Protein AF-A0A9X7BPT0-F1 (afdb_monomer_lite)

pLDDT: mean 73.43, std 18.88, range [30.84, 98.19]

Radius of gyration: 24.33 Å; chains: 1; bounding box: 58×52×67 Å

Secondary structure (DSSP, 8-state):
-HHHHHHHHHHHHHHHHHHHHHHHHTTS-HHHHHHHHHHHHHHHHHHHHHHHS---SHHHHHHHHHHHHHHHHHHTS----S--------PPPS------SS-EEEEEEEE-SSGGGSTTSSSTT-HHHHHHHHHHHHHHHHHHHTT--EEEEEEEE--SB-TT--B-S--EEEEEEEES-THHHHHHHHHGGG------SSSSB-HHHHHHHHHHHH----EETTEEPEEEEEEE-SS-B--TTSSS---TTSPPPPHHHHHHHHHHTT---EEEE--SS--BSS-S-TT-PPPB----TTTTTGGGSSEEE-GGG--SGGGGHHHHHHHH-GGGSPPP-

Sequence (341 aa):
MPKLKSIMRYVKEIDKMIKDLRKGMAHSHPYSVDALRQYVDELEAIREVIMESGLESGENLDTLMYKIRECIRECVRPSYARKPQVLPYPKPDPWVPPVTVTGVNIIFVVDISESMFEGGGLEPGGRVRNLLVATANEIERYAKAAKIPCKVSLVAYADPTDRAGKNRPNFWRILLNKSVNVQGLAQAFSDISTLTFNRGSDFPESGMSAIYHSIDQVIDKSVINGKPVENSLILVSDDRQKLEGSSEPSHRLYKEVTYDQVDGKLNSLKVFNRYALVPMKTIYTVLPGRKGPGKIGPGNWNSPIIPFFRQCREYFHVSTLKDVSDWITWTLDPTKAPKKK

InterPro domains:
  IPR036465 von Willebrand factor A-like domain superfamily [SSF53300] (94-255)

Foldseek 3Di:
DVVVVVLVVVLVVLVVVLVVLVVVLVVDDPVVNVVSVVVSVVSVVLSVCSVPPPPPDDVVVVVNVVVVVVVCVVVPPDPPDDDPPPDPDPPPPPPQQLFPFQAAEEEEEEELAPVCCPDQHLDDRRLNLVAVLVLLVLLLVNCVSNVHQYFYWYKYFAALQAPVRDGDPPRIDTLGARHSDSVVSNVSSVCSVVDPDRHHPDFATARLQSCLVCVVRRDQQDDGPNHGHAYAYEYEDAAEHEADPDPRADDPVDHHHHPCSRLVVCVVSVHPRYEYAYAAWWDFPDHCDPPHGGHIDGDRGHVRCCLSHLYYDHNNPDRDCVSCVLSSSCSRPVVPGDDRD

Structure (mmCIF, N/CA/C/O backbone):
data_AF-A0A9X7BPT0-F1
#
_entry.id   AF-A0A9X7BPT0-F1
#
loop_
_atom_site.group_PDB
_atom_site.id
_atom_site.type_symbol
_atom_site.label_atom_id
_atom_site.label_alt_id
_atom_site.label_comp_id
_atom_site.label_asym_id
_atom_site.label_entity_id
_atom_site.label_seq_id
_atom_site.pdbx_PDB_ins_code
_atom_site.Cartn_x
_atom_site.Cartn_y
_atom_site.Cartn_z
_atom_site.occupancy
_atom_site.B_iso_or_equiv
_atom_site.auth_seq_id
_atom_site.auth_comp_id
_atom_site.auth_asym_id
_atom_site.auth_atom_id
_atom_site.pdbx_PDB_model_num
ATOM 1 N N . MET A 1 1 ? 32.111 27.728 -2.029 1.00 43.62 1 MET A N 1
ATOM 2 C CA . MET A 1 1 ? 30.727 28.235 -2.222 1.00 43.62 1 MET A CA 1
ATOM 3 C C . MET A 1 1 ? 29.614 27.289 -1.738 1.00 43.62 1 MET A C 1
ATOM 5 O O . MET A 1 1 ? 28.785 27.783 -0.984 1.00 43.62 1 MET A O 1
ATOM 9 N N . PRO A 1 2 ? 29.527 25.986 -2.101 1.00 47.72 2 PRO A N 1
ATOM 10 C CA . PRO A 1 2 ? 28.353 25.164 -1.752 1.00 47.72 2 PRO A CA 1
ATOM 11 C C . PRO A 1 2 ? 28.064 25.048 -0.246 1.00 47.72 2 PRO A C 1
ATOM 13 O O . PRO A 1 2 ? 26.920 25.237 0.153 1.00 47.72 2 PRO A O 1
ATOM 16 N N . LYS A 1 3 ? 29.096 24.835 0.592 1.00 51.22 3 LYS A N 1
ATOM 17 C CA . LYS A 1 3 ? 28.948 24.754 2.060 1.00 51.22 3 LYS A CA 1
ATOM 18 C C . LYS A 1 3 ? 28.285 26.016 2.656 1.00 51.22 3 LYS A C 1
ATOM 20 O O . LYS A 1 3 ? 27.354 25.888 3.443 1.00 51.22 3 LYS A O 1
ATOM 25 N N . LEU A 1 4 ? 28.667 27.218 2.203 1.00 50.00 4 LEU A N 1
ATOM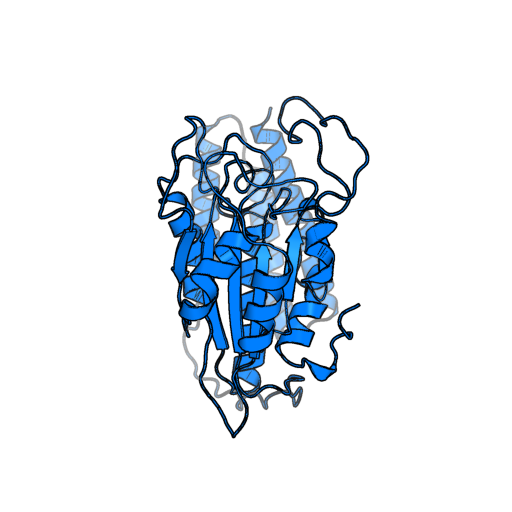 26 C CA . LEU A 1 4 ? 28.081 28.489 2.663 1.00 50.00 4 LEU A CA 1
ATOM 27 C C . LEU A 1 4 ? 26.571 28.577 2.373 1.00 50.00 4 LEU A C 1
ATOM 29 O O . LEU A 1 4 ? 25.802 28.967 3.246 1.00 50.00 4 LEU A O 1
ATOM 33 N N . LYS A 1 5 ? 26.124 28.142 1.183 1.00 52.44 5 LYS A N 1
ATOM 34 C CA . LYS A 1 5 ? 24.687 28.095 0.846 1.00 52.44 5 LYS A CA 1
ATOM 35 C C . LYS A 1 5 ? 23.897 27.160 1.770 1.00 52.44 5 LYS A C 1
ATOM 37 O O . LYS A 1 5 ? 22.735 27.445 2.040 1.00 52.44 5 LYS A O 1
ATOM 42 N N . SER A 1 6 ? 24.510 26.083 2.266 1.00 55.25 6 SER A N 1
ATOM 43 C CA . SER A 1 6 ? 23.886 25.183 3.246 1.00 55.25 6 SER A CA 1
ATOM 44 C C . SER A 1 6 ? 23.765 25.830 4.628 1.00 55.25 6 SER A C 1
ATOM 46 O O . SER A 1 6 ? 22.698 25.762 5.228 1.00 55.25 6 SER A O 1
ATOM 48 N N . ILE A 1 7 ? 24.808 26.521 5.103 1.00 56.81 7 ILE A N 1
ATOM 49 C CA . ILE A 1 7 ? 24.788 27.248 6.389 1.00 56.81 7 ILE A CA 1
ATOM 50 C C . ILE A 1 7 ? 23.717 28.349 6.360 1.00 56.81 7 ILE A C 1
ATOM 52 O O . ILE A 1 7 ? 22.853 28.394 7.231 1.00 56.81 7 ILE A O 1
ATOM 56 N N . MET A 1 8 ? 23.670 29.149 5.287 1.00 60.09 8 MET A N 1
ATOM 57 C CA . MET A 1 8 ? 22.612 30.149 5.068 1.00 60.09 8 MET A CA 1
ATOM 58 C C . MET A 1 8 ? 21.198 29.548 4.969 1.00 60.09 8 MET A C 1
ATOM 60 O O . MET A 1 8 ? 20.220 30.278 5.133 1.00 60.09 8 MET A O 1
ATOM 64 N N . ARG A 1 9 ? 21.063 28.248 4.671 1.00 64.88 9 ARG A N 1
ATOM 65 C CA . ARG A 1 9 ? 19.774 27.543 4.688 1.00 64.88 9 ARG A CA 1
ATOM 66 C C . ARG A 1 9 ? 19.380 27.175 6.118 1.00 64.88 9 ARG A C 1
ATOM 68 O O . ARG A 1 9 ? 18.267 27.492 6.518 1.00 64.88 9 ARG A O 1
ATOM 75 N N . TYR A 1 10 ? 20.303 26.608 6.897 1.00 58.44 10 TYR A N 1
ATOM 76 C CA . TYR A 1 10 ? 20.062 26.258 8.301 1.00 58.44 10 TYR A CA 1
ATOM 77 C C . TYR A 1 10 ? 19.763 27.485 9.174 1.00 58.44 10 TYR A C 1
ATOM 79 O O . TYR A 1 10 ? 18.811 27.444 9.946 1.00 58.44 10 TYR A O 1
ATOM 87 N N . VAL A 1 11 ? 20.472 28.608 8.996 1.00 66.69 11 VAL A N 1
ATOM 88 C CA . VAL A 1 11 ? 20.150 29.864 9.708 1.00 66.69 11 VAL A CA 1
ATOM 89 C C . VAL A 1 11 ? 18.718 30.326 9.398 1.00 66.69 11 VAL A C 1
ATOM 91 O O . VAL A 1 11 ? 17.972 30.652 10.313 1.00 66.69 11 VAL A O 1
ATOM 94 N N . LYS A 1 12 ? 18.276 30.247 8.133 1.00 67.44 12 LYS A N 1
ATOM 95 C CA . LYS A 1 12 ? 16.891 30.580 7.740 1.00 67.44 12 LYS A CA 1
ATOM 96 C C . LYS A 1 12 ? 15.843 29.589 8.259 1.00 67.44 12 LYS A C 1
ATOM 98 O O . LYS A 1 12 ? 14.698 29.979 8.484 1.00 67.44 12 LYS A O 1
ATOM 103 N N . GLU A 1 13 ? 16.205 28.320 8.425 1.00 65.75 13 GLU A N 1
ATOM 104 C CA . GLU A 1 13 ? 15.352 27.305 9.055 1.00 65.75 13 GLU A CA 1
ATOM 105 C C . GLU A 1 13 ? 15.180 27.600 10.559 1.00 65.75 13 GLU A C 1
ATOM 107 O O . GLU A 1 13 ? 14.052 27.556 11.055 1.00 65.75 13 GLU A O 1
ATOM 112 N N . ILE A 1 14 ? 16.253 28.015 11.246 1.00 68.50 14 ILE A N 1
ATOM 113 C CA . ILE A 1 14 ? 16.243 28.453 12.653 1.00 68.50 14 ILE A CA 1
ATOM 114 C C . ILE A 1 14 ? 15.450 29.762 12.830 1.00 68.50 14 ILE A C 1
ATOM 116 O O . ILE A 1 14 ? 14.522 29.792 13.637 1.00 68.50 14 ILE A O 1
ATOM 120 N N . ASP A 1 15 ? 15.719 30.803 12.028 1.00 67.19 15 ASP A N 1
ATOM 121 C CA . ASP A 1 15 ? 14.973 32.079 12.028 1.00 67.19 15 ASP A CA 1
ATOM 122 C C . ASP A 1 15 ? 13.456 31.848 11.894 1.00 67.19 15 ASP A C 1
ATOM 124 O O . ASP A 1 15 ? 12.639 32.475 12.577 1.00 67.19 15 ASP A O 1
ATOM 128 N N . LYS A 1 16 ? 13.059 30.924 11.005 1.00 69.00 16 LYS A N 1
ATOM 129 C CA . LYS A 1 16 ? 11.654 30.550 10.819 1.00 69.00 16 LYS A CA 1
ATOM 130 C C . LYS A 1 16 ? 11.098 29.839 12.055 1.00 69.00 16 LYS A C 1
ATOM 132 O O . LYS A 1 16 ? 9.994 30.167 12.485 1.00 69.00 16 LYS A O 1
ATOM 137 N N . MET A 1 17 ? 11.841 28.891 12.625 1.00 70.00 17 MET A N 1
ATOM 138 C CA . MET A 1 17 ? 11.395 28.125 13.790 1.00 70.00 17 MET A CA 1
ATOM 139 C C . MET A 1 17 ? 11.212 29.021 15.022 1.00 70.00 17 MET A C 1
ATOM 141 O O . MET A 1 17 ? 10.155 28.961 15.643 1.00 70.00 17 MET A O 1
ATOM 145 N N . ILE A 1 18 ? 12.146 29.939 15.294 1.00 70.12 18 ILE A N 1
ATOM 146 C CA . ILE A 1 18 ? 12.007 30.979 16.332 1.00 70.12 18 ILE A CA 1
ATOM 147 C C . ILE A 1 18 ? 10.738 31.815 16.102 1.00 70.12 18 ILE A C 1
ATOM 149 O O . ILE A 1 18 ? 9.959 32.051 17.027 1.00 70.12 18 ILE A O 1
ATOM 153 N N . LYS A 1 19 ? 10.487 32.244 14.857 1.00 72.44 19 LYS A N 1
ATOM 154 C CA . LYS A 1 19 ? 9.312 33.056 14.502 1.00 72.44 19 LYS A CA 1
ATOM 155 C C . LYS A 1 19 ? 7.987 32.314 14.693 1.00 72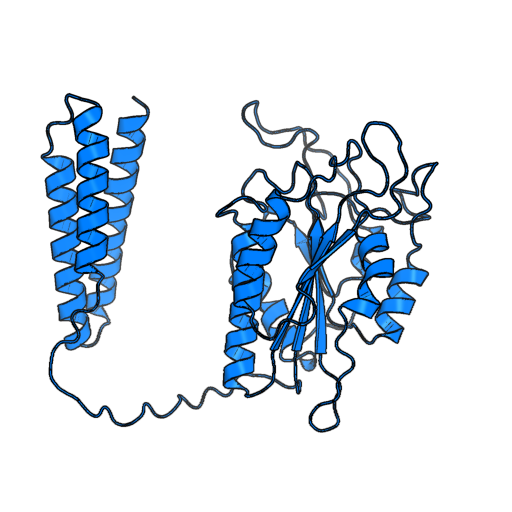.44 19 LYS A C 1
ATOM 157 O O . LYS A 1 19 ? 7.003 32.940 15.085 1.00 72.44 19 LYS A O 1
ATOM 162 N N . ASP A 1 20 ? 7.941 31.016 14.416 1.00 67.44 20 ASP A N 1
ATOM 163 C CA . ASP A 1 20 ? 6.731 30.211 14.591 1.00 67.44 20 ASP A CA 1
ATOM 164 C C . ASP A 1 20 ? 6.535 29.774 16.064 1.00 67.44 20 ASP A C 1
ATOM 166 O O . ASP A 1 20 ? 5.401 29.796 16.546 1.00 67.44 20 ASP A O 1
ATOM 170 N N . LEU A 1 21 ? 7.609 29.536 16.834 1.00 68.81 21 LEU A N 1
ATOM 171 C CA . LEU A 1 21 ? 7.558 29.347 18.298 1.00 68.81 21 LEU A CA 1
ATOM 172 C C . LEU A 1 21 ? 7.041 30.602 19.022 1.00 68.81 21 LEU A C 1
ATOM 174 O O . LEU A 1 21 ? 6.118 30.507 19.832 1.00 68.81 21 LEU A O 1
ATOM 178 N N . ARG A 1 22 ? 7.552 31.792 18.671 1.00 72.62 22 ARG A N 1
ATOM 179 C CA . ARG A 1 22 ? 7.093 33.081 19.229 1.00 72.62 22 ARG A CA 1
ATOM 180 C C . ARG A 1 22 ? 5.611 33.367 18.955 1.00 72.62 22 ARG A C 1
ATOM 182 O O . ARG A 1 22 ? 4.959 33.993 19.786 1.00 72.62 22 ARG A O 1
ATOM 189 N N . LYS A 1 23 ? 5.044 32.872 17.845 1.00 68.19 23 LYS A N 1
ATOM 190 C CA . LYS A 1 23 ? 3.582 32.882 17.625 1.00 68.19 23 LYS A CA 1
ATOM 191 C C . LYS A 1 23 ? 2.863 31.862 18.508 1.00 68.19 23 LYS A C 1
ATOM 193 O O . LYS A 1 23 ? 1.826 32.186 19.074 1.00 68.19 23 LYS A O 1
ATOM 198 N N . GLY A 1 24 ? 3.403 30.648 18.637 1.00 58.41 24 GLY A N 1
ATOM 199 C CA . GLY A 1 24 ? 2.844 29.604 19.502 1.00 58.41 24 GLY A CA 1
ATOM 200 C C . GLY A 1 24 ? 2.709 30.059 20.958 1.00 58.41 24 GLY A C 1
ATOM 201 O O . GLY A 1 24 ? 1.676 29.822 21.583 1.00 58.41 24 GLY A O 1
ATOM 202 N N . MET A 1 25 ? 3.698 30.800 21.470 1.00 68.88 25 MET A N 1
ATOM 203 C CA . MET A 1 25 ? 3.669 31.413 22.805 1.00 68.88 25 MET A CA 1
ATOM 204 C C . MET A 1 25 ? 2.445 32.313 23.032 1.00 68.88 25 MET A C 1
ATOM 206 O O . MET A 1 25 ? 1.852 32.258 24.104 1.00 68.88 25 MET A O 1
ATOM 210 N N . ALA A 1 26 ? 2.015 33.090 22.030 1.00 55.47 26 ALA A N 1
ATOM 211 C CA . ALA A 1 26 ? 0.862 33.992 22.141 1.00 55.47 26 ALA A CA 1
ATOM 212 C C . ALA A 1 26 ? -0.497 33.268 22.280 1.00 55.47 26 ALA A C 1
ATOM 214 O O . ALA A 1 26 ? -1.515 33.906 22.546 1.00 55.47 26 ALA A O 1
ATOM 215 N N . HIS A 1 27 ? -0.517 31.943 22.104 1.00 60.09 27 HIS A N 1
ATOM 216 C CA . HIS A 1 27 ? -1.712 31.098 22.175 1.00 60.09 27 HIS A CA 1
ATOM 217 C C . HIS A 1 27 ? -1.543 29.896 23.127 1.00 60.09 27 HIS A C 1
ATOM 219 O O . HIS A 1 27 ? -2.365 28.982 23.116 1.00 60.09 27 HIS A O 1
ATOM 225 N N . SER A 1 28 ? -0.479 29.878 23.938 1.00 55.66 28 SER A N 1
ATOM 226 C CA . SER A 1 28 ? -0.126 28.757 24.820 1.00 55.66 28 SER A CA 1
ATOM 227 C C . SER A 1 28 ? -0.445 29.032 26.291 1.00 55.66 28 SER A C 1
ATOM 229 O O . SER A 1 28 ? -0.434 30.171 26.751 1.00 55.66 28 SER A O 1
ATOM 231 N N . HIS A 1 29 ? -0.687 27.967 27.059 1.00 50.62 29 HIS A N 1
ATOM 232 C CA . HIS A 1 29 ? -0.852 28.046 28.514 1.00 50.62 29 HIS A CA 1
ATOM 233 C C . HIS A 1 29 ? 0.464 28.501 29.189 1.00 50.62 29 HIS A C 1
ATOM 235 O O . HIS A 1 29 ? 1.519 28.060 28.733 1.00 50.62 29 HIS A O 1
ATOM 241 N N . PRO A 1 30 ? 0.463 29.305 30.276 1.00 47.03 30 PRO A N 1
ATOM 242 C CA . PRO A 1 30 ? 1.685 29.899 30.843 1.00 47.03 30 PRO A CA 1
ATOM 243 C C . PRO A 1 30 ? 2.859 28.931 31.073 1.00 47.03 30 PRO A C 1
ATOM 245 O O . PRO A 1 30 ? 3.952 29.185 30.582 1.00 47.03 30 PRO A O 1
ATOM 248 N N . TYR A 1 31 ? 2.630 27.764 31.687 1.00 50.84 31 TYR A N 1
ATOM 249 C CA . TYR A 1 31 ? 3.684 26.748 31.870 1.00 50.84 31 TYR A CA 1
ATOM 250 C C . TYR A 1 31 ? 4.279 26.202 30.557 1.00 50.84 31 TYR A C 1
ATOM 252 O O . TYR A 1 31 ? 5.422 25.756 30.532 1.00 50.84 31 TYR A O 1
ATOM 260 N N . SER A 1 32 ? 3.522 26.236 29.458 1.00 50.72 32 SER A N 1
ATOM 261 C CA . SER A 1 32 ? 4.026 25.919 28.118 1.00 50.72 32 SER A CA 1
ATOM 262 C C . SER A 1 32 ? 4.753 27.110 27.489 1.00 50.72 32 SER A C 1
ATOM 264 O O . SER A 1 32 ? 5.702 26.900 26.743 1.00 50.72 32 SER A O 1
ATOM 266 N N . VAL A 1 33 ? 4.356 28.350 27.801 1.00 53.53 33 VAL A N 1
ATOM 267 C CA . VAL A 1 33 ? 5.061 29.566 27.357 1.00 53.53 33 VAL A CA 1
ATOM 268 C C . VAL A 1 33 ? 6.483 29.605 27.911 1.00 53.53 33 VAL A C 1
ATOM 270 O O . VAL A 1 33 ? 7.388 29.958 27.165 1.00 53.53 33 VAL A O 1
ATOM 273 N N . ASP A 1 34 ? 6.711 29.197 29.160 1.00 57.31 34 ASP A N 1
ATOM 274 C CA . ASP A 1 34 ? 8.058 29.200 29.751 1.00 57.31 34 ASP A CA 1
ATOM 275 C C . ASP A 1 34 ? 8.989 28.147 29.125 1.00 57.31 34 ASP A C 1
ATOM 277 O O . ASP A 1 34 ? 10.142 28.450 28.828 1.00 57.31 34 ASP A O 1
ATOM 281 N N . ALA A 1 35 ? 8.477 26.956 28.796 1.00 60.06 35 ALA A N 1
ATOM 282 C CA . ALA A 1 35 ? 9.232 25.978 28.006 1.00 60.06 35 ALA A CA 1
ATOM 283 C C . ALA A 1 35 ? 9.505 26.475 26.569 1.00 60.06 35 ALA A C 1
ATOM 285 O O . ALA A 1 35 ? 10.597 26.292 26.036 1.00 60.06 35 ALA A O 1
ATOM 286 N N . LEU A 1 36 ? 8.531 27.144 25.938 1.00 58.91 36 LEU A N 1
ATOM 287 C CA . LEU A 1 36 ? 8.698 27.740 24.607 1.00 58.91 36 LEU A CA 1
ATOM 288 C C . LEU A 1 36 ? 9.679 28.926 24.603 1.00 58.91 36 LEU A C 1
ATOM 290 O O . LEU A 1 36 ? 10.360 29.114 23.599 1.00 58.91 36 LEU A O 1
ATOM 294 N N . ARG A 1 37 ? 9.781 29.692 25.702 1.00 65.75 37 ARG A N 1
ATOM 295 C CA . ARG A 1 37 ? 10.821 30.717 25.907 1.00 65.75 37 ARG A CA 1
ATOM 296 C C . ARG A 1 37 ? 12.200 30.076 25.903 1.00 65.75 37 ARG A C 1
ATOM 298 O O . ARG A 1 37 ? 12.994 30.417 25.038 1.00 65.75 37 ARG A O 1
ATOM 305 N N . GLN A 1 38 ? 12.424 29.074 26.755 1.00 69.12 38 GLN A N 1
ATOM 306 C CA . GLN A 1 38 ? 13.707 28.372 26.819 1.00 69.12 38 GLN A CA 1
ATOM 307 C C . GLN A 1 38 ? 14.139 27.835 25.440 1.00 69.12 38 GLN A C 1
ATOM 309 O O . GLN A 1 38 ? 15.274 28.055 25.029 1.00 69.12 38 GLN A O 1
ATOM 314 N N . TYR A 1 39 ? 13.232 27.217 24.673 1.00 65.69 39 TYR A N 1
ATOM 315 C CA . TYR A 1 39 ? 13.554 26.754 23.315 1.00 65.69 39 TYR A CA 1
ATOM 316 C C . TYR A 1 39 ? 13.788 27.879 22.292 1.00 65.69 39 TYR A C 1
ATOM 318 O O . TYR A 1 39 ? 14.478 27.656 21.300 1.00 65.69 39 TYR A O 1
ATOM 326 N N . VAL A 1 40 ? 13.230 29.076 22.490 1.00 70.06 40 VAL A N 1
ATOM 327 C CA . VAL A 1 40 ? 13.558 30.259 21.676 1.00 70.06 40 VAL A CA 1
ATOM 328 C C . VAL A 1 40 ? 14.949 30.780 22.033 1.00 70.06 40 VAL A C 1
ATOM 330 O O . VAL A 1 40 ? 15.745 31.002 21.124 1.00 70.06 40 VAL A O 1
ATOM 333 N N . ASP A 1 41 ? 15.254 30.903 23.322 1.00 62.25 41 ASP A N 1
ATOM 334 C CA . ASP A 1 41 ? 16.531 31.418 23.825 1.00 62.25 41 ASP A CA 1
ATOM 335 C C . ASP A 1 41 ? 17.697 30.482 23.427 1.00 62.25 41 ASP A C 1
ATOM 337 O O . ASP A 1 41 ? 18.729 30.936 22.930 1.00 62.25 41 ASP A O 1
ATOM 341 N N . GLU A 1 42 ? 17.506 29.160 23.526 1.00 63.53 42 GLU A N 1
ATOM 342 C CA . GLU A 1 42 ? 18.465 28.143 23.059 1.00 63.53 42 GLU A CA 1
ATOM 343 C C . GLU A 1 42 ? 18.682 28.187 21.532 1.00 63.53 42 GLU A C 1
ATOM 345 O O . GLU A 1 42 ? 19.813 28.047 21.058 1.00 63.53 42 GLU A O 1
ATOM 350 N N . LEU A 1 43 ? 17.627 28.415 20.738 1.00 68.06 43 LEU A N 1
ATOM 351 C CA . LEU A 1 43 ? 17.748 28.559 19.281 1.00 68.06 43 LEU A CA 1
ATOM 352 C C . LEU A 1 43 ? 18.424 29.875 18.873 1.00 68.06 43 LEU A C 1
ATOM 354 O O . LEU A 1 43 ? 19.149 29.893 17.875 1.00 68.06 43 LEU A O 1
ATOM 358 N N . GLU A 1 44 ? 18.217 30.961 19.620 1.00 69.19 44 GLU A N 1
ATOM 359 C CA . GLU A 1 44 ? 18.912 32.229 19.387 1.00 69.19 44 GLU A CA 1
ATOM 360 C C . GLU A 1 44 ? 20.396 32.137 19.759 1.00 69.19 44 GLU A C 1
ATOM 362 O O . GLU A 1 44 ? 21.224 32.565 18.956 1.00 69.19 44 GLU A O 1
ATOM 367 N N . ALA A 1 45 ? 20.758 31.449 20.846 1.00 64.75 45 ALA A N 1
ATOM 368 C CA . ALA A 1 45 ? 22.157 31.158 21.177 1.00 64.75 45 ALA A CA 1
ATOM 369 C C . ALA A 1 45 ? 22.855 30.290 20.106 1.00 64.75 45 ALA A C 1
ATOM 371 O O . ALA A 1 45 ? 23.972 30.593 19.683 1.00 64.75 45 ALA A O 1
ATOM 372 N N . ILE A 1 46 ? 22.199 29.237 19.594 1.00 64.12 46 ILE A N 1
ATOM 373 C CA . ILE A 1 46 ? 22.745 28.414 18.492 1.00 64.12 46 ILE A CA 1
ATOM 374 C C . ILE A 1 46 ? 22.934 29.254 17.218 1.00 64.12 46 ILE A C 1
ATOM 376 O O . ILE A 1 46 ? 23.938 29.115 16.516 1.00 64.12 46 ILE A O 1
ATOM 380 N N . ARG A 1 47 ? 21.978 30.136 16.912 1.00 67.38 47 ARG A N 1
ATOM 381 C CA . ARG A 1 47 ? 22.036 31.058 15.771 1.00 67.38 47 ARG A CA 1
ATOM 382 C C . ARG A 1 47 ? 23.186 32.059 15.905 1.00 67.38 47 ARG A C 1
ATOM 384 O O . ARG A 1 47 ? 23.882 32.292 14.921 1.00 67.38 47 ARG A O 1
ATOM 391 N N . GLU A 1 48 ? 23.379 32.630 17.087 1.00 63.03 48 GLU A N 1
ATOM 392 C CA . GLU A 1 48 ? 24.455 33.573 17.406 1.00 63.03 48 GLU A CA 1
ATOM 393 C C . GLU A 1 48 ? 25.826 32.904 17.242 1.00 63.03 48 GLU A C 1
ATOM 395 O O . GLU A 1 48 ? 26.620 33.347 16.416 1.00 63.03 48 GLU A O 1
ATOM 400 N N . VAL A 1 49 ? 26.035 31.730 17.850 1.00 60.53 49 VAL A N 1
ATOM 401 C CA . VAL A 1 49 ? 27.262 30.925 17.681 1.00 60.53 49 VAL A CA 1
ATOM 402 C C . VAL A 1 49 ? 27.561 30.607 16.209 1.00 60.53 49 VAL A C 1
ATOM 404 O O . VAL A 1 49 ? 28.722 30.646 15.800 1.00 60.53 49 VAL A O 1
ATOM 407 N N . ILE A 1 50 ? 26.552 30.315 15.379 1.00 62.91 50 ILE A N 1
ATOM 408 C CA . ILE A 1 50 ? 26.740 30.063 13.935 1.00 62.91 50 ILE A CA 1
ATOM 409 C C . ILE A 1 50 ? 27.111 31.342 13.162 1.00 62.91 50 ILE A C 1
ATOM 411 O O . ILE A 1 50 ? 27.832 31.256 12.168 1.00 62.91 50 ILE A O 1
ATOM 415 N N . MET A 1 51 ? 26.628 32.510 13.594 1.00 60.75 51 MET A N 1
ATOM 416 C CA . MET A 1 51 ? 26.897 33.807 12.958 1.00 60.75 51 MET A CA 1
ATOM 417 C C . MET A 1 51 ? 28.244 34.414 13.378 1.00 60.75 51 MET A C 1
ATOM 419 O O . MET A 1 51 ? 28.886 35.064 12.556 1.00 60.75 51 MET A O 1
ATOM 423 N N . GLU A 1 52 ? 28.676 34.193 14.621 1.00 57.72 52 GLU A N 1
ATOM 424 C CA . GLU A 1 52 ? 29.948 34.691 15.168 1.00 57.72 52 GLU A CA 1
ATOM 425 C C . GLU A 1 52 ? 31.132 33.740 14.931 1.00 57.72 52 GLU A C 1
ATOM 427 O O . GLU A 1 52 ? 32.291 34.151 15.006 1.00 57.72 52 GLU A O 1
ATOM 432 N N . SER A 1 53 ? 30.871 32.471 14.598 1.00 54.69 53 SER A N 1
ATOM 433 C CA . SER A 1 53 ? 31.920 31.523 14.209 1.00 54.69 53 SER A CA 1
ATOM 434 C C . SER A 1 53 ? 32.682 32.012 12.972 1.00 54.69 53 SER A C 1
ATOM 436 O O . SER A 1 53 ? 32.157 32.000 11.858 1.00 54.69 53 SER A O 1
ATOM 438 N N . GLY A 1 54 ? 33.961 32.361 13.145 1.00 48.88 54 GLY A N 1
ATOM 439 C CA . GLY A 1 54 ? 34.889 32.657 12.050 1.00 48.88 54 GLY A CA 1
ATOM 440 C C . GLY A 1 54 ? 35.122 31.432 11.156 1.00 48.88 54 GLY A C 1
ATOM 441 O O . GLY A 1 54 ? 35.991 30.602 11.424 1.00 48.88 54 GLY A O 1
ATOM 442 N N . LEU A 1 55 ? 34.326 31.297 10.093 1.00 54.03 55 LEU A N 1
ATOM 443 C CA . LEU A 1 55 ? 34.299 30.137 9.188 1.00 54.03 55 LEU A CA 1
ATOM 444 C C . LEU A 1 55 ? 35.450 30.135 8.160 1.00 54.03 55 LEU A C 1
ATOM 446 O O . LEU A 1 55 ? 35.229 29.996 6.955 1.00 54.03 55 LEU A O 1
ATOM 450 N N . GLU A 1 56 ? 36.688 30.272 8.635 1.00 44.50 56 GLU A N 1
ATOM 451 C CA . GLU A 1 56 ? 37.887 30.362 7.788 1.00 44.50 56 GLU A CA 1
ATOM 452 C C . GLU A 1 56 ? 38.437 28.998 7.326 1.00 44.50 56 GLU A C 1
ATOM 454 O O . GLU A 1 56 ? 39.174 28.938 6.342 1.00 44.50 56 GLU A O 1
ATOM 459 N N . SER A 1 57 ? 38.055 27.882 7.965 1.00 44.94 57 SER A N 1
ATOM 460 C CA . SER A 1 57 ? 38.489 26.532 7.564 1.00 44.94 57 SER A CA 1
ATOM 461 C C . SER A 1 57 ? 37.373 25.478 7.604 1.00 44.94 57 SER A C 1
ATOM 463 O O . SER A 1 57 ? 36.334 25.637 8.249 1.00 44.94 57 SER A O 1
ATOM 465 N N . GLY A 1 58 ? 37.576 24.382 6.864 1.00 47.50 58 GLY A N 1
ATOM 466 C CA . GLY A 1 58 ? 36.568 23.336 6.671 1.00 47.50 58 GLY A CA 1
ATOM 467 C C . GLY A 1 58 ? 36.388 22.370 7.846 1.00 47.50 58 GLY A C 1
ATOM 468 O O . GLY A 1 58 ? 35.279 21.875 8.029 1.00 47.50 58 GLY A O 1
ATOM 469 N N . GLU A 1 59 ? 37.438 22.109 8.628 1.00 45.84 59 GLU A N 1
ATOM 470 C CA . GLU A 1 59 ? 37.431 21.118 9.721 1.00 45.84 59 GLU A CA 1
ATOM 471 C C . GLU A 1 59 ? 36.728 21.642 10.982 1.00 45.84 59 GLU A C 1
ATOM 473 O O . GLU A 1 59 ? 36.038 20.892 11.680 1.00 45.84 59 GLU A O 1
ATOM 478 N N . ASN A 1 60 ? 36.808 22.956 11.219 1.00 50.59 60 ASN A N 1
ATOM 479 C CA . ASN A 1 60 ? 36.075 23.620 12.297 1.00 50.59 60 ASN A CA 1
ATOM 480 C C . ASN A 1 60 ? 34.555 23.465 12.128 1.00 50.59 60 ASN A C 1
ATOM 482 O O . ASN A 1 60 ? 33.851 23.295 13.120 1.00 50.59 60 ASN A O 1
ATOM 486 N N . LEU A 1 61 ? 34.043 23.462 10.890 1.00 50.09 61 LEU A N 1
ATOM 487 C CA . LEU A 1 61 ? 32.606 23.349 10.620 1.00 50.09 61 LEU A CA 1
ATOM 488 C C . LEU A 1 61 ? 32.045 21.971 10.991 1.00 50.09 61 LEU A C 1
ATOM 490 O O . LEU A 1 61 ? 31.025 21.895 11.669 1.00 50.09 61 LEU A O 1
ATOM 494 N N . ASP A 1 62 ? 32.687 20.886 10.558 1.00 49.41 62 ASP A N 1
ATOM 495 C CA . ASP A 1 62 ? 32.188 19.535 10.838 1.00 49.41 62 ASP A CA 1
ATOM 496 C C . ASP A 1 62 ? 32.349 19.191 12.342 1.00 49.41 62 ASP A C 1
ATOM 498 O O . ASP A 1 62 ? 31.465 18.570 12.937 1.00 49.41 62 ASP A O 1
ATOM 502 N N . THR A 1 63 ? 33.382 19.735 13.003 1.00 51.53 63 THR A N 1
ATOM 503 C CA . THR A 1 63 ? 33.557 19.688 14.470 1.00 51.53 63 THR A CA 1
ATOM 504 C C . THR A 1 63 ? 32.476 20.483 15.219 1.00 51.53 63 THR A C 1
ATOM 506 O O . THR A 1 63 ? 31.927 20.003 16.215 1.00 51.53 63 THR A O 1
ATOM 509 N N . LEU A 1 64 ? 32.125 21.682 14.741 1.00 53.12 64 LEU A N 1
ATOM 510 C CA . LEU A 1 64 ? 31.047 22.509 15.293 1.00 53.12 64 LEU A CA 1
ATOM 511 C C . LEU A 1 64 ? 29.686 21.816 15.132 1.00 53.12 64 LEU A C 1
ATOM 513 O O . LEU A 1 64 ? 28.929 21.721 16.094 1.00 53.12 64 LEU A O 1
ATOM 517 N N . MET A 1 65 ? 29.401 21.251 13.956 1.00 52.19 65 MET A N 1
ATOM 518 C CA . MET A 1 65 ? 28.170 20.494 13.696 1.00 52.19 65 MET A CA 1
ATOM 519 C C . MET A 1 65 ? 28.068 19.213 14.539 1.00 52.19 65 MET A C 1
ATOM 521 O O . MET A 1 65 ? 26.958 18.827 14.912 1.00 52.19 65 MET A O 1
ATOM 525 N N . TYR A 1 66 ? 29.192 18.566 14.877 1.00 52.47 66 TYR A N 1
ATOM 526 C CA . TYR A 1 66 ? 29.212 17.458 15.838 1.00 52.47 66 TYR A CA 1
ATOM 527 C C . TYR A 1 66 ? 28.849 17.942 17.251 1.00 52.47 66 TYR A C 1
ATOM 529 O O . TYR A 1 66 ? 27.921 17.409 17.857 1.00 52.47 66 TYR A O 1
ATOM 537 N N . LYS A 1 67 ? 29.500 19.005 17.747 1.00 51.22 67 LYS A N 1
ATOM 538 C CA . LYS A 1 67 ? 29.201 19.592 19.068 1.00 51.22 67 LYS A CA 1
ATOM 539 C C . LYS A 1 67 ? 27.754 20.082 19.185 1.00 51.22 67 LYS A C 1
ATOM 541 O O . LYS A 1 67 ? 27.113 19.813 20.195 1.00 51.22 67 LYS A O 1
ATOM 546 N N . ILE A 1 68 ? 27.216 20.728 18.149 1.00 51.62 68 ILE A N 1
ATOM 547 C CA . ILE A 1 68 ? 25.809 21.157 18.096 1.00 51.62 68 ILE A CA 1
ATOM 548 C C . ILE A 1 68 ? 24.867 19.943 18.136 1.00 51.62 68 ILE A C 1
ATOM 550 O O . ILE A 1 68 ? 23.861 19.981 18.838 1.00 51.62 68 ILE A O 1
ATOM 554 N N . ARG A 1 69 ? 25.190 18.838 17.446 1.00 51.38 69 ARG A N 1
ATOM 555 C CA . ARG A 1 69 ? 24.388 17.602 17.511 1.00 51.38 69 ARG A CA 1
ATOM 556 C C . ARG A 1 69 ? 24.390 16.958 18.892 1.00 51.38 69 ARG A C 1
ATOM 558 O O . ARG A 1 69 ? 23.319 16.564 19.341 1.00 51.38 69 ARG A O 1
ATOM 565 N N . GLU A 1 70 ? 25.541 16.849 19.550 1.00 44.97 70 GLU A N 1
ATOM 566 C CA . GLU A 1 70 ? 25.615 16.310 20.916 1.00 44.97 70 GLU A CA 1
ATOM 567 C C . GLU A 1 70 ? 24.866 17.224 21.894 1.00 44.97 70 GLU A C 1
ATOM 569 O O . GLU A 1 70 ? 24.028 16.744 22.648 1.00 44.97 70 GLU A O 1
ATOM 574 N N . CYS A 1 71 ? 25.063 18.545 21.806 1.00 45.41 71 CYS A N 1
ATOM 575 C CA . CYS A 1 71 ? 24.366 19.524 22.642 1.00 45.41 71 CYS A CA 1
ATOM 576 C C . CYS A 1 71 ? 22.838 19.435 22.483 1.00 45.41 71 CYS A C 1
ATOM 578 O O . CYS A 1 71 ? 22.137 19.251 23.473 1.00 45.41 71 CYS A O 1
ATOM 580 N N . ILE A 1 72 ? 22.312 19.418 21.250 1.00 47.53 72 ILE A N 1
ATOM 581 C CA . ILE A 1 72 ? 20.877 19.190 20.989 1.00 47.53 72 ILE A CA 1
ATOM 582 C C . ILE A 1 72 ? 20.414 17.840 21.564 1.00 47.53 72 ILE A C 1
ATOM 584 O O . ILE A 1 72 ? 19.313 17.737 22.102 1.00 47.53 72 ILE A O 1
ATOM 588 N N . ARG A 1 73 ? 21.240 16.792 21.482 1.00 44.06 73 ARG A N 1
ATOM 589 C CA . ARG A 1 73 ? 20.909 15.446 21.974 1.00 44.06 73 ARG A CA 1
ATOM 590 C C . ARG A 1 73 ? 20.909 15.338 23.502 1.00 44.06 73 ARG A C 1
ATOM 592 O O . ARG A 1 73 ? 20.211 14.473 24.030 1.00 44.06 73 ARG A O 1
ATOM 599 N N . GLU A 1 74 ? 21.649 16.198 24.198 1.00 41.31 74 GLU A N 1
ATOM 600 C CA . GLU A 1 74 ? 21.633 16.298 25.660 1.00 41.31 74 GLU A CA 1
ATOM 601 C C . GLU A 1 74 ? 20.553 17.270 26.164 1.00 41.31 74 GLU A C 1
ATOM 603 O O . GLU A 1 74 ? 19.819 16.907 27.080 1.00 41.31 74 GLU A O 1
ATOM 608 N N . CYS A 1 75 ? 20.344 18.424 25.520 1.00 41.12 75 CYS A N 1
ATOM 609 C CA . CYS A 1 75 ? 19.258 19.360 25.855 1.00 41.12 75 CYS A CA 1
ATOM 610 C C . CYS A 1 75 ? 17.857 18.758 25.629 1.00 41.12 75 CYS A C 1
ATOM 612 O O . CYS A 1 75 ? 16.943 18.987 26.417 1.00 41.12 75 CYS A O 1
ATOM 614 N N . VAL A 1 76 ? 17.678 17.927 24.594 1.00 38.12 76 VAL A N 1
ATOM 615 C CA . VAL A 1 76 ? 16.406 17.223 24.315 1.00 38.12 76 VAL A CA 1
ATOM 616 C C . VAL A 1 76 ? 16.265 15.926 25.145 1.00 38.12 76 VAL A C 1
ATOM 618 O O . VAL A 1 76 ? 15.269 15.208 25.038 1.00 38.12 76 VAL A O 1
ATOM 621 N N . ARG A 1 77 ? 17.226 15.609 26.023 1.00 36.28 77 ARG A N 1
ATOM 622 C CA . ARG A 1 77 ? 17.184 14.441 26.919 1.00 36.28 77 ARG A CA 1
ATOM 623 C C . ARG A 1 77 ? 16.317 14.778 28.148 1.00 36.28 77 ARG A C 1
ATOM 625 O O . ARG A 1 77 ? 16.710 15.639 28.933 1.00 36.28 77 ARG A O 1
ATOM 632 N N . PRO A 1 78 ? 15.149 14.138 28.374 1.00 38.06 78 PRO A N 1
ATOM 633 C CA . PRO A 1 78 ? 14.213 14.617 29.394 1.00 38.06 78 PRO A CA 1
ATOM 634 C C . PRO A 1 78 ? 14.736 14.423 30.827 1.00 38.06 78 PRO A C 1
ATOM 636 O O . PRO A 1 78 ? 14.668 13.325 31.382 1.00 38.06 78 PRO A O 1
ATOM 639 N N . SER A 1 79 ? 15.207 15.502 31.456 1.00 35.09 79 SER A N 1
ATOM 640 C CA . SER A 1 79 ? 15.658 15.511 32.856 1.00 35.09 79 SER A CA 1
ATOM 641 C C . SER A 1 79 ? 14.474 15.537 33.838 1.00 35.09 79 SER A C 1
ATOM 643 O O . SER A 1 79 ? 14.289 16.467 34.621 1.00 35.09 79 SER A O 1
ATOM 645 N N . TYR A 1 80 ? 13.632 14.499 33.797 1.00 39.22 80 TYR A N 1
ATOM 646 C CA . TYR A 1 80 ? 12.493 14.317 34.709 1.00 39.22 80 TYR A CA 1
ATOM 647 C C . TYR A 1 80 ? 12.950 13.839 36.100 1.00 39.22 80 TYR A C 1
ATOM 649 O O . TYR A 1 80 ? 12.636 12.741 36.567 1.00 39.22 80 TYR A O 1
ATOM 657 N N . ALA A 1 81 ? 13.717 14.685 36.786 1.00 34.88 81 ALA A N 1
ATOM 658 C CA . ALA A 1 81 ? 14.251 14.417 38.111 1.00 34.88 81 ALA A CA 1
ATOM 659 C C . ALA A 1 81 ? 13.343 14.969 39.230 1.00 34.88 81 ALA A C 1
ATOM 661 O O . ALA A 1 81 ? 13.354 16.154 39.546 1.00 34.88 81 ALA A O 1
ATOM 662 N N . ARG A 1 82 ? 12.656 14.052 39.927 1.00 33.94 82 ARG A N 1
ATOM 663 C CA . ARG A 1 82 ? 12.142 14.209 41.309 1.00 33.94 82 ARG A CA 1
ATOM 664 C C . ARG A 1 82 ? 11.000 15.217 41.562 1.00 33.94 82 ARG A C 1
ATOM 666 O O . ARG A 1 82 ? 11.155 16.160 42.335 1.00 33.94 82 ARG A O 1
ATOM 673 N N . LYS A 1 83 ? 9.783 14.838 41.159 1.00 30.84 83 LYS A N 1
ATOM 674 C CA . LYS A 1 83 ? 8.677 14.550 42.109 1.00 30.84 83 LYS A CA 1
ATOM 675 C C . LYS A 1 83 ? 7.517 13.847 41.383 1.00 30.84 83 LYS A C 1
ATOM 677 O O . LYS A 1 83 ? 7.226 14.213 40.248 1.00 30.84 83 LYS A O 1
ATOM 682 N N . PRO A 1 84 ? 6.837 12.863 42.003 1.00 35.78 84 PRO A N 1
ATOM 683 C CA . PRO A 1 84 ? 5.667 12.229 41.407 1.00 35.78 84 PRO A CA 1
ATOM 684 C C . PRO A 1 84 ? 4.459 13.161 41.534 1.00 35.78 84 PRO A C 1
ATOM 686 O O . PRO A 1 84 ? 3.674 13.069 42.478 1.00 35.78 84 PRO A O 1
ATOM 689 N N . GLN A 1 85 ? 4.304 14.077 40.580 1.00 35.09 85 GLN A N 1
ATOM 690 C CA . GLN A 1 85 ? 3.028 14.752 40.400 1.00 35.09 85 GLN A CA 1
ATOM 691 C C . GLN A 1 85 ? 2.050 13.707 39.854 1.00 35.09 85 GLN A C 1
ATOM 693 O O . GLN A 1 85 ? 2.116 13.336 38.682 1.00 35.09 85 GLN A O 1
ATOM 698 N N . VAL A 1 86 ? 1.171 13.191 40.719 1.00 37.47 86 VAL A N 1
ATOM 699 C CA . VAL A 1 86 ? 0.031 12.374 40.291 1.00 37.47 86 VAL A CA 1
ATOM 700 C C . VAL A 1 86 ? -0.932 13.313 39.577 1.00 37.47 86 VAL A C 1
ATOM 702 O O . VAL A 1 86 ? -1.872 13.846 40.166 1.00 37.47 86 VAL A O 1
ATOM 705 N N . LEU A 1 87 ? -0.648 13.562 38.299 1.00 36.19 87 LEU A N 1
ATOM 706 C CA . LEU A 1 87 ? -1.613 14.147 37.386 1.00 36.19 87 LEU A CA 1
ATOM 707 C C . LEU A 1 87 ? -2.873 13.273 37.469 1.00 36.19 87 LEU A C 1
ATOM 709 O O . LEU A 1 87 ? -2.749 12.046 37.364 1.00 36.19 87 LEU A O 1
ATOM 713 N N . PRO A 1 88 ? -4.073 13.848 37.669 1.00 35.78 88 PRO A N 1
ATOM 714 C CA . PRO A 1 88 ? -5.288 13.071 37.493 1.00 35.78 88 PRO A CA 1
ATOM 715 C C . PRO A 1 88 ? -5.232 12.484 36.083 1.00 35.78 88 PRO A C 1
ATOM 717 O O . PRO A 1 88 ? -4.933 13.224 35.141 1.00 35.78 88 PRO A O 1
ATOM 720 N N . TYR A 1 89 ? -5.458 11.168 35.953 1.00 33.69 89 TYR A N 1
ATOM 721 C CA . TYR A 1 89 ? -5.437 10.483 34.657 1.00 33.69 89 TYR A CA 1
ATOM 722 C C . TYR A 1 89 ? -6.165 11.359 33.636 1.00 33.69 89 TYR A C 1
ATOM 724 O O . TYR A 1 89 ? -7.326 11.698 33.899 1.00 33.69 89 TYR A O 1
ATOM 732 N N . PRO A 1 90 ? -5.515 11.767 32.526 1.00 39.50 90 PRO A N 1
ATOM 733 C CA . PRO A 1 90 ? -6.165 12.624 31.555 1.00 39.50 90 PRO A CA 1
ATOM 734 C C . PRO A 1 90 ? -7.419 11.890 31.105 1.00 39.50 90 PRO A C 1
ATOM 736 O O . PRO A 1 90 ? -7.323 10.811 30.515 1.00 39.50 90 PRO A O 1
ATOM 739 N N . LYS A 1 91 ? -8.595 12.438 31.450 1.00 36.03 91 LYS A N 1
ATOM 740 C CA . LYS A 1 91 ? -9.864 11.924 30.938 1.00 36.03 91 LYS A CA 1
ATOM 741 C C . LYS A 1 91 ? -9.687 11.876 29.424 1.00 36.03 91 LYS A C 1
ATOM 743 O O . LYS A 1 91 ? -9.390 12.932 28.863 1.00 36.03 91 LYS A O 1
ATOM 748 N N . PRO A 1 92 ? -9.804 10.701 28.780 1.00 41.91 92 PRO A N 1
ATOM 749 C CA . PRO A 1 92 ? -9.735 10.645 27.335 1.00 41.91 92 PRO A CA 1
ATOM 750 C C . PRO A 1 92 ? -10.764 11.629 26.798 1.00 41.91 92 PRO A C 1
ATOM 752 O O . PRO A 1 92 ? -11.935 11.557 27.179 1.00 41.91 92 PRO A O 1
ATOM 755 N N . ASP A 1 93 ? -10.299 12.576 25.986 1.00 39.28 93 ASP A N 1
ATOM 756 C CA . ASP A 1 93 ? -11.176 13.447 25.219 1.00 39.28 93 ASP A CA 1
ATOM 757 C C . ASP A 1 93 ? -12.196 12.531 24.515 1.00 39.28 93 ASP A C 1
ATOM 759 O O . ASP A 1 93 ? -11.762 11.581 23.852 1.00 39.28 93 ASP A O 1
ATOM 763 N N . PRO A 1 94 ? -13.522 12.708 24.702 1.00 44.25 94 PRO A N 1
ATOM 764 C CA . PRO A 1 94 ? -14.542 11.785 24.195 1.00 44.25 94 PRO A CA 1
ATOM 765 C C . PRO A 1 94 ? -14.681 11.790 22.661 1.00 44.25 94 PRO A C 1
ATOM 767 O O . PRO A 1 94 ? -15.702 11.361 22.120 1.00 44.25 94 PRO A O 1
ATOM 770 N N . TRP A 1 95 ? -13.636 12.217 21.950 1.00 48.59 95 TRP A N 1
ATOM 771 C CA . TRP A 1 95 ? -13.367 11.889 20.563 1.00 48.59 95 TRP A CA 1
ATOM 772 C C . TRP A 1 95 ? -13.240 10.366 20.377 1.00 48.59 95 TRP A C 1
ATOM 774 O O . TRP A 1 95 ? -12.156 9.782 20.344 1.00 48.59 95 TRP A O 1
ATOM 784 N N . VAL A 1 96 ? -14.390 9.704 20.249 1.00 53.38 96 VAL A N 1
ATOM 785 C CA . VAL A 1 96 ? -14.469 8.332 19.748 1.00 53.38 96 VAL A CA 1
ATOM 786 C C . VAL A 1 96 ? -13.997 8.356 18.290 1.00 53.38 96 VAL A C 1
ATOM 788 O O . VAL A 1 96 ? -14.604 9.062 17.477 1.00 53.38 96 VAL A O 1
ATOM 791 N N . PRO A 1 97 ? -12.937 7.613 17.919 1.00 56.25 97 PRO A N 1
ATOM 792 C CA . PRO A 1 97 ? -12.497 7.565 16.534 1.00 56.25 97 PRO A CA 1
ATOM 793 C C . PRO A 1 97 ? -13.625 6.984 15.663 1.00 56.25 97 PRO A C 1
ATOM 795 O O . PRO A 1 97 ? -14.262 6.009 16.071 1.00 56.25 97 PRO A O 1
ATOM 798 N N . PRO A 1 98 ? -13.894 7.542 14.468 1.00 65.00 98 PRO A N 1
ATOM 799 C CA . PRO A 1 98 ? -14.982 7.086 13.607 1.00 65.00 98 PRO A CA 1
ATOM 800 C C . PRO A 1 98 ? -14.609 5.761 12.924 1.00 65.00 98 PRO A C 1
ATOM 802 O O . PRO A 1 98 ? -14.231 5.743 11.755 1.00 65.00 98 PRO A O 1
ATOM 805 N N . VAL A 1 99 ? -14.696 4.663 13.676 1.00 78.75 99 VAL A N 1
ATOM 806 C CA . VAL A 1 99 ? -14.295 3.307 13.277 1.00 78.75 99 VAL A CA 1
ATOM 807 C C . VAL A 1 99 ? -15.516 2.389 13.319 1.00 78.75 99 VAL A C 1
ATOM 809 O O . VAL A 1 99 ? -16.141 2.240 14.367 1.00 78.75 99 VAL A O 1
ATOM 812 N N . THR A 1 100 ? -15.873 1.772 12.189 1.00 85.94 100 THR A N 1
ATOM 813 C CA . THR A 1 100 ? -17.041 0.863 12.083 1.00 85.94 100 THR A CA 1
ATOM 814 C C . THR A 1 100 ? -16.650 -0.610 11.881 1.00 85.94 100 THR A C 1
ATOM 816 O O . THR A 1 100 ? -17.490 -1.513 12.021 1.00 85.94 100 THR A O 1
ATOM 819 N N . VAL A 1 101 ? -15.364 -0.852 11.601 1.00 88.88 101 VAL A N 1
ATOM 820 C CA . VAL A 1 101 ? -14.723 -2.169 11.445 1.00 88.88 101 VAL A CA 1
ATOM 821 C C . VAL A 1 101 ? -14.287 -2.753 12.794 1.00 88.88 101 VAL A C 1
ATOM 823 O O . VAL A 1 101 ? -14.086 -2.025 13.762 1.00 88.88 101 VAL A O 1
ATOM 826 N N . THR A 1 102 ? -14.129 -4.077 12.874 1.00 89.69 102 THR A N 1
ATOM 827 C CA . THR A 1 102 ? -13.723 -4.788 14.108 1.00 89.69 102 THR A CA 1
ATOM 828 C C . THR A 1 102 ? -12.236 -5.151 14.153 1.00 89.69 102 THR A C 1
ATOM 830 O O . THR A 1 102 ? -11.756 -5.659 15.162 1.00 89.69 102 THR A O 1
ATOM 833 N N . GLY A 1 103 ? -11.498 -4.865 13.080 1.00 92.81 103 GLY A N 1
ATOM 834 C CA . GLY A 1 103 ? -10.055 -5.046 12.937 1.00 92.81 103 GLY A CA 1
ATOM 835 C C . GLY A 1 103 ? -9.614 -4.623 11.536 1.00 92.81 103 GLY A C 1
ATOM 836 O O . GLY A 1 103 ? -10.440 -4.596 10.622 1.00 92.81 103 GLY A O 1
ATOM 837 N N . VAL A 1 104 ? -8.332 -4.295 11.367 1.00 94.81 104 VAL A N 1
ATOM 838 C CA . VAL A 1 104 ? -7.753 -3.819 10.097 1.00 94.81 104 VAL A CA 1
ATOM 839 C C . VAL A 1 104 ? -6.490 -4.605 9.743 1.00 94.81 104 VAL A C 1
ATOM 841 O O . VAL A 1 104 ? -5.639 -4.831 10.602 1.00 94.81 104 VAL A O 1
ATOM 844 N N . ASN A 1 105 ? -6.330 -4.952 8.466 1.00 96.81 105 ASN A N 1
ATOM 845 C CA . ASN A 1 105 ? -5.081 -5.422 7.867 1.00 96.81 105 ASN A CA 1
ATOM 846 C C . ASN A 1 105 ? -4.724 -4.540 6.659 1.00 96.81 105 ASN A C 1
ATOM 848 O O . ASN A 1 105 ? -5.434 -4.534 5.652 1.00 96.81 105 ASN A O 1
ATOM 852 N N . ILE A 1 106 ? -3.628 -3.789 6.763 1.00 97.44 106 ILE A N 1
ATOM 853 C CA . ILE A 1 106 ? -3.117 -2.911 5.703 1.00 97.44 106 ILE A CA 1
ATOM 854 C C . ILE A 1 106 ? -2.131 -3.711 4.849 1.00 97.44 106 ILE A C 1
ATOM 856 O O . ILE A 1 106 ? -1.132 -4.208 5.364 1.00 97.44 106 ILE A O 1
ATOM 860 N N . ILE A 1 107 ? -2.387 -3.834 3.550 1.00 98.19 107 ILE A N 1
ATOM 861 C CA . ILE A 1 107 ? -1.573 -4.618 2.616 1.00 98.19 107 ILE A CA 1
ATOM 862 C C . ILE A 1 107 ? -0.922 -3.663 1.617 1.00 98.19 107 ILE A C 1
ATOM 864 O O . ILE A 1 107 ? -1.551 -3.238 0.648 1.00 98.19 107 ILE A O 1
ATOM 868 N N . PHE A 1 108 ? 0.346 -3.335 1.844 1.00 97.88 108 PHE A N 1
ATOM 869 C CA . PHE A 1 108 ? 1.159 -2.609 0.874 1.00 97.88 108 PHE A CA 1
ATOM 870 C C . PHE A 1 108 ? 1.716 -3.588 -0.163 1.00 97.88 108 PHE A C 1
ATOM 872 O O . PHE A 1 108 ? 2.354 -4.577 0.200 1.00 97.88 108 PHE A O 1
ATOM 879 N N . VAL A 1 109 ? 1.500 -3.301 -1.444 1.00 97.38 109 VAL A N 1
ATOM 880 C CA . VAL A 1 109 ? 2.139 -3.988 -2.573 1.00 97.38 109 VAL A CA 1
ATOM 881 C C . VAL A 1 109 ? 2.952 -2.939 -3.319 1.00 97.38 109 VAL A C 1
ATOM 883 O O . VAL A 1 109 ? 2.396 -1.976 -3.841 1.00 97.38 109 VAL A O 1
ATOM 886 N N . VAL A 1 110 ? 4.274 -3.066 -3.272 1.00 94.88 110 VAL A N 1
ATOM 887 C CA . VAL A 1 110 ? 5.210 -1.973 -3.548 1.00 94.88 110 VAL A CA 1
ATOM 888 C C . VAL A 1 110 ? 6.254 -2.406 -4.565 1.00 94.88 110 VAL A C 1
ATOM 890 O O . VAL A 1 110 ? 6.956 -3.394 -4.359 1.00 94.88 110 VAL A O 1
ATOM 893 N N . ASP A 1 111 ? 6.347 -1.627 -5.633 1.00 90.19 111 ASP A N 1
ATOM 894 C CA . ASP A 1 111 ? 7.378 -1.689 -6.661 1.00 90.19 111 ASP A CA 1
ATOM 895 C C . ASP A 1 111 ? 8.758 -1.336 -6.081 1.00 90.19 111 ASP A C 1
ATOM 897 O O . ASP A 1 111 ? 8.886 -0.429 -5.253 1.00 90.19 111 ASP A O 1
ATOM 901 N N . ILE A 1 112 ? 9.785 -2.080 -6.484 1.00 87.56 112 ILE A N 1
ATOM 902 C CA . ILE A 1 112 ? 11.170 -1.939 -6.020 1.00 87.56 112 ILE A CA 1
ATOM 903 C C . ILE A 1 112 ? 12.184 -1.871 -7.180 1.00 87.56 112 ILE A C 1
ATOM 905 O O . ILE A 1 112 ? 13.348 -2.263 -7.018 1.00 87.56 112 ILE A O 1
ATOM 909 N N . SER A 1 113 ? 11.734 -1.368 -8.334 1.00 79.56 113 SER A N 1
ATOM 910 C CA . SER A 1 113 ? 12.523 -0.941 -9.501 1.00 79.56 113 SER A CA 1
ATOM 911 C C . SER A 1 113 ? 13.622 0.092 -9.159 1.00 79.56 113 SER A C 1
ATOM 913 O O . SER A 1 113 ? 13.798 0.490 -8.009 1.00 79.56 113 SER A O 1
ATOM 915 N N . GLU A 1 114 ? 14.445 0.514 -10.134 1.00 75.94 114 GLU A N 1
ATOM 916 C CA . GLU A 1 114 ? 15.494 1.530 -9.876 1.00 75.94 114 GLU A CA 1
ATOM 917 C C . GLU A 1 114 ? 14.910 2.932 -9.667 1.00 75.94 114 GLU A C 1
ATOM 919 O O . GLU A 1 114 ? 15.364 3.650 -8.776 1.00 75.94 114 GLU A O 1
ATOM 924 N N . SER A 1 115 ? 13.887 3.295 -10.444 1.00 75.75 115 SER A N 1
ATOM 925 C CA . SER A 1 115 ? 13.217 4.601 -10.412 1.00 75.75 115 SER A CA 1
ATOM 926 C C . SER A 1 115 ? 12.520 4.866 -9.075 1.00 75.75 115 SER A C 1
ATOM 928 O O . SER A 1 115 ? 12.658 5.954 -8.510 1.00 75.75 115 SER A O 1
ATOM 930 N N . MET A 1 116 ? 11.932 3.825 -8.477 1.00 83.44 116 MET A N 1
ATOM 931 C CA . MET A 1 116 ? 11.337 3.851 -7.137 1.00 83.44 116 MET A CA 1
ATOM 932 C C . MET A 1 116 ? 12.296 4.273 -6.003 1.00 83.44 116 MET A C 1
ATOM 934 O O . MET A 1 116 ? 11.820 4.579 -4.910 1.00 83.44 116 MET A O 1
ATOM 938 N N . PHE A 1 117 ? 13.617 4.336 -6.219 1.00 77.06 117 PHE A N 1
ATOM 939 C CA . PHE A 1 117 ? 14.606 4.829 -5.241 1.00 77.06 117 PHE A CA 1
ATOM 940 C C . PHE A 1 117 ? 15.162 6.233 -5.542 1.00 77.06 117 PHE A C 1
ATOM 942 O O . PHE A 1 117 ? 16.092 6.676 -4.864 1.00 77.06 117 PHE A O 1
ATOM 949 N N . G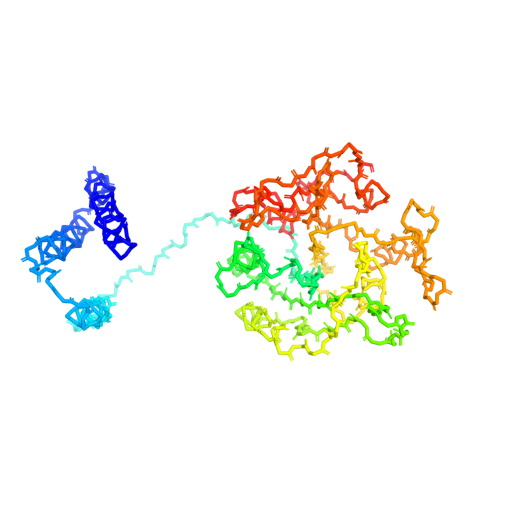LU A 1 118 ? 14.606 6.947 -6.521 1.00 68.75 118 GLU A N 1
ATOM 950 C CA . GLU A 1 118 ? 14.983 8.325 -6.846 1.00 68.75 118 GLU A CA 1
ATOM 951 C C . GLU A 1 118 ? 13.853 9.331 -6.541 1.00 68.75 118 GLU A C 1
ATOM 953 O O . GLU A 1 118 ? 12.692 8.982 -6.322 1.00 68.75 118 GLU A O 1
ATOM 958 N N . GLY A 1 119 ? 14.190 10.627 -6.511 1.00 65.44 119 GLY A N 1
ATOM 959 C CA . GLY A 1 119 ? 13.201 11.714 -6.460 1.00 65.44 119 GLY A CA 1
ATOM 960 C C . GLY A 1 119 ? 12.312 11.767 -5.204 1.00 65.44 119 GLY A C 1
ATOM 961 O O . GLY A 1 119 ? 11.239 12.377 -5.241 1.00 65.44 119 GLY A O 1
ATOM 962 N N . GLY A 1 120 ? 12.715 11.150 -4.090 1.00 68.19 120 GLY A N 1
ATOM 963 C CA . GLY A 1 120 ? 11.901 11.024 -2.883 1.00 68.19 120 GLY A CA 1
ATOM 964 C C . GLY A 1 120 ? 10.945 9.827 -2.898 1.00 68.19 120 GLY A C 1
ATOM 965 O O . GLY A 1 120 ? 9.888 9.911 -2.276 1.00 68.19 120 GLY A O 1
ATOM 966 N N . GLY A 1 121 ? 11.245 8.754 -3.619 1.00 79.38 121 GLY A N 1
ATOM 967 C CA . GLY A 1 121 ? 10.520 7.488 -3.544 1.00 79.38 121 GLY A CA 1
ATOM 968 C C . GLY A 1 121 ? 10.754 6.722 -2.231 1.00 79.38 121 GLY A C 1
ATOM 969 O O . GLY A 1 121 ? 10.268 7.108 -1.157 1.00 79.38 121 GLY A O 1
ATOM 970 N N . LEU A 1 122 ? 11.429 5.577 -2.344 1.00 81.81 122 LEU A N 1
ATOM 971 C CA . LEU A 1 122 ? 11.651 4.586 -1.287 1.00 81.81 122 LEU A CA 1
ATOM 972 C C . LEU A 1 122 ? 13.012 4.681 -0.581 1.00 81.81 122 LEU A C 1
ATOM 974 O O . LEU A 1 122 ? 13.281 3.908 0.349 1.00 81.81 122 LEU A O 1
ATOM 978 N N . GLU A 1 123 ? 13.880 5.606 -0.988 1.00 75.19 123 GLU A N 1
ATOM 979 C CA . GLU A 1 123 ? 15.196 5.791 -0.382 1.00 75.19 123 GLU A CA 1
ATOM 980 C C . GLU A 1 123 ? 15.105 6.158 1.118 1.00 75.19 123 GLU A C 1
ATOM 982 O O . GLU A 1 123 ? 14.041 6.549 1.615 1.00 75.19 123 GLU A O 1
ATOM 987 N N . PRO A 1 124 ? 16.188 6.018 1.906 1.00 78.06 124 PRO A N 1
ATOM 988 C CA . PRO A 1 124 ? 16.183 6.420 3.312 1.00 78.06 124 PRO A CA 1
ATOM 989 C C . PRO A 1 124 ? 15.814 7.904 3.483 1.00 78.06 124 PRO A C 1
ATOM 991 O O . PRO A 1 124 ? 16.575 8.795 3.116 1.00 78.06 124 PRO A O 1
ATOM 994 N N . GLY A 1 125 ? 14.631 8.163 4.050 1.00 76.00 125 GLY A N 1
ATOM 995 C CA . GLY A 1 125 ? 14.058 9.507 4.186 1.00 76.00 125 GLY A CA 1
ATOM 996 C C . GLY A 1 125 ? 13.188 9.974 3.008 1.00 76.00 125 GLY A C 1
ATOM 997 O O . GLY A 1 125 ? 12.697 11.102 3.057 1.00 76.00 125 GLY A O 1
ATOM 998 N N . GLY A 1 126 ? 12.956 9.135 1.993 1.00 77.12 126 GLY A N 1
ATOM 999 C CA . GLY A 1 126 ? 12.109 9.425 0.833 1.00 77.12 126 GLY A CA 1
ATOM 1000 C C . GLY A 1 126 ? 10.653 9.754 1.194 1.00 77.12 126 GLY A C 1
ATOM 1001 O O . GLY A 1 126 ? 10.061 9.172 2.107 1.00 77.12 126 GLY A O 1
ATOM 1002 N N . ARG A 1 127 ? 10.066 10.705 0.457 1.00 86.38 127 ARG A N 1
ATOM 1003 C CA . ARG A 1 127 ? 8.679 11.192 0.591 1.00 86.38 127 ARG A CA 1
ATOM 1004 C C . ARG A 1 127 ? 7.667 10.044 0.577 1.00 86.38 127 ARG A C 1
ATOM 1006 O O . ARG A 1 127 ? 6.823 9.993 1.469 1.00 86.38 127 ARG A O 1
ATOM 1013 N N . VAL A 1 128 ? 7.747 9.128 -0.391 1.00 85.00 128 VAL A N 1
ATOM 1014 C CA . VAL A 1 128 ? 6.776 8.024 -0.518 1.00 85.00 128 VAL A CA 1
ATOM 1015 C C . VAL A 1 128 ? 6.920 7.042 0.636 1.00 85.00 128 VAL A C 1
ATOM 1017 O O . VAL A 1 128 ? 5.932 6.753 1.307 1.00 85.00 128 VAL A O 1
ATOM 1020 N N . ARG A 1 129 ? 8.140 6.598 0.953 1.00 87.44 129 ARG A N 1
ATOM 1021 C CA . ARG A 1 129 ? 8.393 5.736 2.120 1.00 87.44 129 ARG A CA 1
ATOM 1022 C C . ARG A 1 129 ? 7.853 6.340 3.418 1.00 87.44 129 ARG A C 1
ATOM 1024 O O . ARG A 1 129 ? 7.133 5.663 4.154 1.00 87.44 129 ARG A 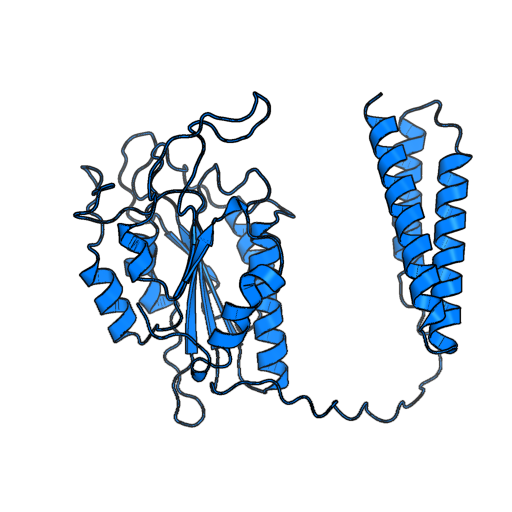O 1
ATOM 1031 N N . ASN A 1 130 ? 8.168 7.607 3.688 1.00 86.00 130 ASN A N 1
ATOM 1032 C CA . ASN A 1 130 ? 7.709 8.301 4.891 1.00 86.00 130 ASN A CA 1
ATOM 1033 C C . ASN A 1 130 ? 6.176 8.396 4.931 1.00 86.00 130 ASN A C 1
ATOM 1035 O O . ASN A 1 130 ? 5.581 8.176 5.984 1.00 86.00 130 ASN A O 1
ATOM 1039 N N . LEU A 1 131 ? 5.533 8.670 3.791 1.00 90.00 131 LEU A N 1
ATOM 1040 C CA . LEU A 1 131 ? 4.079 8.731 3.664 1.00 90.00 131 LEU A CA 1
ATOM 1041 C C . LEU A 1 131 ? 3.407 7.379 3.937 1.00 90.00 131 LEU A C 1
ATOM 1043 O O . LEU A 1 131 ? 2.425 7.336 4.676 1.00 90.00 131 LEU A O 1
ATOM 1047 N N . LEU A 1 132 ? 3.914 6.279 3.373 1.00 92.62 132 LEU A N 1
ATOM 1048 C CA . LEU A 1 132 ? 3.341 4.940 3.569 1.00 92.62 132 LEU A CA 1
ATOM 1049 C C . LEU A 1 132 ? 3.454 4.505 5.040 1.00 92.62 132 LEU A C 1
ATOM 1051 O O . LEU A 1 132 ? 2.473 4.043 5.625 1.00 92.62 132 LEU A O 1
ATOM 1055 N N . VAL A 1 133 ? 4.612 4.747 5.667 1.00 91.06 133 VAL A N 1
ATOM 1056 C CA . VAL A 1 133 ? 4.826 4.503 7.105 1.00 91.06 133 VAL A CA 1
ATOM 1057 C C . VAL A 1 133 ? 3.923 5.390 7.968 1.00 91.06 133 VAL A C 1
ATOM 1059 O O . VAL A 1 133 ? 3.281 4.888 8.889 1.00 91.06 133 VAL A O 1
ATOM 1062 N N . ALA A 1 134 ? 3.802 6.684 7.658 1.00 88.69 134 ALA A N 1
ATOM 1063 C CA . ALA A 1 134 ? 2.908 7.591 8.378 1.00 88.69 134 ALA A CA 1
ATOM 1064 C C . ALA A 1 134 ? 1.433 7.175 8.248 1.00 88.69 134 ALA A C 1
ATOM 1066 O O . ALA A 1 134 ? 0.705 7.196 9.236 1.00 88.69 134 ALA A O 1
ATOM 1067 N N . THR A 1 135 ? 1.002 6.749 7.056 1.00 91.69 135 THR A N 1
ATOM 1068 C CA . THR A 1 135 ? -0.369 6.276 6.790 1.00 91.69 135 THR A CA 1
ATOM 1069 C C . THR A 1 135 ? -0.692 5.050 7.642 1.00 91.69 135 THR A C 1
ATOM 1071 O O . THR A 1 135 ? -1.750 4.991 8.267 1.00 91.69 135 THR A O 1
ATOM 1074 N N . ALA A 1 136 ? 0.239 4.094 7.724 1.00 93.12 136 ALA A N 1
ATOM 1075 C CA . ALA A 1 136 ? 0.082 2.912 8.563 1.00 93.12 136 ALA A CA 1
ATOM 1076 C C . ALA A 1 136 ? 0.041 3.265 10.060 1.00 93.12 136 ALA A C 1
ATOM 1078 O O . ALA A 1 136 ? -0.839 2.784 10.771 1.00 93.12 136 ALA A O 1
ATOM 1079 N N . ASN A 1 137 ? 0.940 4.140 10.526 1.00 90.19 137 ASN A N 1
ATOM 1080 C CA . ASN A 1 137 ? 0.977 4.606 11.917 1.00 90.19 137 ASN A CA 1
ATOM 1081 C C . ASN A 1 137 ? -0.305 5.354 12.322 1.00 90.19 137 ASN A C 1
ATOM 1083 O O . ASN A 1 137 ? -0.777 5.192 13.443 1.00 90.19 137 ASN A O 1
ATOM 1087 N N . GLU A 1 138 ? -0.891 6.152 11.427 1.00 89.69 138 GLU A N 1
ATOM 1088 C CA . GLU A 1 138 ? -2.114 6.911 11.714 1.00 89.69 138 GLU A CA 1
ATOM 1089 C C . GLU A 1 138 ? -3.351 5.999 11.785 1.00 89.69 138 GLU A C 1
ATOM 1091 O O . GLU A 1 138 ? -4.164 6.116 12.705 1.00 89.69 138 GLU A O 1
ATOM 1096 N N . ILE A 1 139 ? -3.453 5.007 10.891 1.00 90.62 139 ILE A N 1
ATOM 1097 C CA . ILE A 1 139 ? -4.475 3.950 10.984 1.00 90.62 139 ILE A CA 1
ATOM 1098 C C . ILE A 1 139 ? -4.284 3.132 12.272 1.00 90.62 139 ILE A C 1
ATOM 1100 O O . ILE A 1 139 ? -5.258 2.844 12.966 1.00 90.62 139 ILE A O 1
ATOM 1104 N N . GLU A 1 140 ? -3.043 2.800 12.644 1.00 91.81 140 GLU A N 1
ATOM 1105 C CA . GLU A 1 140 ? -2.729 2.102 13.897 1.00 91.81 140 GLU A CA 1
ATOM 1106 C C . GLU A 1 140 ? -3.110 2.926 15.139 1.00 91.81 140 GLU A C 1
ATOM 1108 O O . GLU A 1 140 ? -3.686 2.379 16.082 1.00 91.81 140 GLU A O 1
ATOM 1113 N N . ARG A 1 141 ? -2.861 4.243 15.135 1.00 88.50 141 ARG A N 1
ATOM 1114 C CA . ARG A 1 141 ? -3.245 5.167 16.214 1.00 88.50 141 ARG A CA 1
ATOM 1115 C C . ARG A 1 141 ? -4.755 5.160 16.440 1.00 88.50 141 ARG A C 1
ATOM 1117 O O . ARG A 1 141 ? -5.205 5.037 17.581 1.00 88.50 141 ARG A O 1
ATOM 1124 N N . TYR A 1 142 ? -5.535 5.248 15.366 1.00 87.38 142 TYR A N 1
ATOM 1125 C CA . TYR A 1 142 ? -6.994 5.207 15.442 1.00 87.38 142 TYR A CA 1
ATOM 1126 C C . TYR A 1 142 ? -7.535 3.821 15.816 1.00 87.38 142 TYR A C 1
ATOM 1128 O O . TYR A 1 142 ? -8.446 3.731 16.639 1.00 87.38 142 TYR A O 1
ATOM 1136 N N . ALA A 1 143 ? -6.941 2.740 15.305 1.00 88.50 143 ALA A N 1
ATOM 1137 C CA . ALA A 1 143 ? -7.283 1.369 15.684 1.00 88.50 143 ALA A CA 1
ATOM 1138 C C . ALA A 1 143 ? -7.031 1.099 17.181 1.00 88.50 143 ALA A C 1
ATOM 1140 O O . ALA A 1 143 ? -7.901 0.560 17.867 1.00 88.50 143 ALA A O 1
ATOM 1141 N N . LYS A 1 144 ? -5.887 1.555 17.717 1.00 88.50 144 LYS A N 1
ATOM 1142 C CA . LYS A 1 144 ? -5.552 1.489 19.151 1.00 88.50 144 LYS A CA 1
ATOM 1143 C C . LYS A 1 144 ? -6.550 2.272 20.007 1.00 88.50 144 LYS A C 1
ATOM 1145 O O . LYS A 1 144 ? -7.008 1.745 21.019 1.00 88.50 144 LYS A O 1
ATOM 1150 N N . ALA A 1 145 ? -6.945 3.476 19.587 1.00 82.44 145 ALA A N 1
ATOM 1151 C CA . ALA A 1 145 ? -7.979 4.260 20.271 1.00 82.44 145 ALA A CA 1
ATOM 1152 C C . ALA A 1 145 ? -9.360 3.566 20.251 1.00 82.44 145 ALA A C 1
ATOM 1154 O O . ALA A 1 145 ? -10.058 3.555 21.264 1.00 82.44 145 ALA A O 1
ATOM 1155 N N . ALA A 1 146 ? -9.718 2.914 19.140 1.00 83.75 146 ALA A N 1
ATOM 1156 C CA . ALA A 1 146 ? -10.930 2.098 18.998 1.00 83.75 146 ALA A CA 1
ATOM 1157 C C . ALA A 1 146 ? -10.850 0.715 19.681 1.00 83.75 146 ALA A C 1
ATOM 1159 O O . ALA A 1 146 ? -11.848 -0.002 19.717 1.00 83.75 146 ALA A O 1
ATOM 1160 N N . LYS A 1 147 ? -9.684 0.330 20.222 1.00 87.69 147 LYS A N 1
ATOM 1161 C CA . LYS A 1 147 ? -9.395 -0.994 20.807 1.00 87.69 147 LYS A CA 1
ATOM 1162 C C . LYS A 1 147 ? -9.611 -2.172 19.840 1.00 87.69 147 LYS A C 1
ATOM 1164 O O . LYS A 1 147 ? -9.904 -3.283 20.280 1.00 87.69 147 LYS A O 1
ATOM 1169 N N . ILE A 1 148 ? -9.426 -1.949 18.538 1.00 89.12 148 ILE A N 1
ATOM 1170 C CA . ILE A 1 148 ? -9.418 -3.006 17.514 1.00 89.12 148 ILE A CA 1
ATOM 1171 C C . ILE A 1 148 ? -7.973 -3.355 17.117 1.00 89.12 148 ILE A C 1
ATOM 1173 O O . ILE A 1 148 ? -7.099 -2.484 17.161 1.00 89.12 148 ILE A O 1
ATOM 1177 N N . PRO A 1 149 ? -7.671 -4.602 16.714 1.00 92.50 149 PRO A N 1
ATOM 1178 C CA . PRO A 1 149 ? -6.342 -4.937 16.226 1.00 92.50 149 PRO A CA 1
ATOM 1179 C C . PRO A 1 149 ? -6.088 -4.305 14.853 1.00 92.50 149 PRO A C 1
ATOM 1181 O O . PRO A 1 149 ? -6.914 -4.398 13.943 1.00 92.50 149 PRO A O 1
ATOM 1184 N N . CYS A 1 150 ? -4.904 -3.717 14.705 1.00 94.12 150 CYS A N 1
ATOM 1185 C CA . CYS A 1 150 ? -4.331 -3.328 13.423 1.00 94.12 150 CYS A CA 1
ATOM 1186 C C . CYS A 1 150 ? -3.196 -4.295 13.075 1.00 94.12 150 CYS A C 1
ATOM 1188 O O . CYS A 1 150 ? -2.426 -4.697 13.952 1.00 94.12 150 CYS A O 1
ATOM 1190 N N . LYS A 1 151 ? -3.098 -4.669 11.803 1.00 96.25 151 LYS A N 1
ATOM 1191 C CA . LYS A 1 151 ? -2.011 -5.469 11.242 1.00 96.25 151 LYS A CA 1
ATOM 1192 C C . LYS A 1 151 ? -1.518 -4.831 9.953 1.00 96.25 151 LYS A C 1
ATOM 1194 O O . LYS A 1 151 ? -2.273 -4.150 9.260 1.00 96.25 151 LYS A O 1
ATOM 1199 N N . VAL A 1 152 ? -0.260 -5.081 9.615 1.00 96.88 152 VAL A N 1
ATOM 1200 C CA . VAL A 1 152 ? 0.337 -4.609 8.365 1.00 96.88 152 VAL A CA 1
ATOM 1201 C C . VAL A 1 152 ? 1.123 -5.706 7.651 1.00 96.88 152 VAL A C 1
ATOM 1203 O O . VAL A 1 152 ? 1.822 -6.514 8.268 1.00 96.88 152 VAL A O 1
ATOM 1206 N N . SER A 1 153 ? 1.009 -5.712 6.329 1.00 97.31 153 SER A N 1
ATOM 1207 C CA . SER A 1 153 ? 1.742 -6.570 5.407 1.00 97.31 153 SER A CA 1
ATOM 1208 C C . SER A 1 153 ? 2.439 -5.722 4.341 1.00 97.31 153 SER A C 1
ATOM 1210 O O . SER A 1 153 ? 1.905 -4.699 3.913 1.00 97.31 153 SER A O 1
ATOM 1212 N N . LEU A 1 154 ? 3.617 -6.162 3.898 1.00 96.81 154 LEU A N 1
ATOM 1213 C CA . LEU A 1 154 ? 4.389 -5.557 2.815 1.00 96.81 154 LEU A CA 1
ATOM 1214 C C . LEU A 1 154 ? 4.830 -6.651 1.841 1.00 96.81 154 LEU A C 1
ATOM 1216 O O . LEU A 1 154 ? 5.589 -7.553 2.210 1.00 96.81 154 LEU A O 1
ATOM 1220 N N . VAL A 1 155 ? 4.374 -6.536 0.598 1.00 95.94 155 VAL A N 1
ATOM 1221 C CA . VAL A 1 155 ? 4.847 -7.298 -0.557 1.00 95.94 155 VAL A CA 1
ATOM 1222 C C . VAL A 1 155 ? 5.703 -6.361 -1.400 1.00 95.94 155 VAL A C 1
ATOM 1224 O O . VAL A 1 155 ? 5.197 -5.364 -1.906 1.00 95.94 155 VAL A O 1
ATOM 1227 N N . ALA A 1 156 ? 6.987 -6.669 -1.547 1.00 93.06 156 ALA A N 1
ATOM 1228 C CA . ALA A 1 156 ? 7.851 -6.025 -2.530 1.00 93.06 156 ALA A CA 1
ATOM 1229 C C . ALA A 1 156 ? 7.755 -6.775 -3.866 1.00 93.06 156 ALA A C 1
ATOM 1231 O O . ALA A 1 156 ? 7.673 -8.007 -3.850 1.00 93.06 156 ALA A O 1
ATOM 1232 N N . TYR A 1 157 ? 7.794 -6.080 -5.002 1.00 90.50 157 TYR A N 1
ATOM 1233 C CA . TYR A 1 157 ? 7.858 -6.703 -6.328 1.00 90.50 157 TYR A CA 1
ATOM 1234 C C . TYR A 1 157 ? 8.681 -5.892 -7.332 1.00 90.50 157 TYR A C 1
ATOM 1236 O O . TYR A 1 157 ? 8.818 -4.681 -7.213 1.00 90.50 157 TYR A O 1
ATOM 1244 N N . ALA A 1 158 ? 9.212 -6.592 -8.325 1.00 85.06 158 ALA A N 1
ATOM 1245 C CA . ALA A 1 158 ? 9.718 -6.047 -9.580 1.00 85.06 158 ALA A CA 1
ATOM 1246 C C . ALA A 1 158 ? 9.190 -6.947 -10.715 1.00 85.06 158 ALA A C 1
ATOM 1248 O O . ALA A 1 158 ? 8.271 -7.741 -10.498 1.00 85.06 158 ALA A O 1
ATOM 1249 N N . ASP A 1 159 ? 9.787 -6.890 -11.899 1.00 79.12 159 ASP A N 1
ATOM 1250 C CA . ASP A 1 159 ? 9.340 -7.691 -13.037 1.00 79.12 159 ASP A CA 1
ATOM 1251 C C . ASP A 1 159 ? 9.784 -9.187 -13.005 1.00 79.12 159 ASP A C 1
ATOM 1253 O O . ASP A 1 159 ? 10.911 -9.506 -12.590 1.00 79.12 159 ASP A O 1
ATOM 1257 N N . PRO A 1 160 ? 8.945 -10.138 -13.481 1.00 74.56 160 PRO A N 1
ATOM 1258 C CA . PRO A 1 160 ? 9.323 -11.524 -13.779 1.00 74.56 160 PRO A CA 1
ATOM 1259 C C . PRO A 1 160 ? 10.395 -11.666 -14.861 1.00 74.56 160 PRO A C 1
ATOM 1261 O O . PRO A 1 160 ? 10.930 -12.765 -15.023 1.00 74.56 160 PRO A O 1
ATOM 1264 N N . THR A 1 161 ? 10.734 -10.602 -15.588 1.00 68.25 161 THR A N 1
ATOM 1265 C CA . THR A 1 161 ? 11.744 -10.606 -16.645 1.00 68.25 161 THR A CA 1
ATOM 1266 C C . THR A 1 161 ? 12.773 -9.495 -16.441 1.00 68.25 161 THR A C 1
ATOM 1268 O O . THR A 1 161 ? 12.450 -8.338 -16.199 1.00 68.25 161 THR A O 1
ATOM 1271 N N . ASP A 1 162 ? 14.059 -9.853 -16.485 1.00 61.47 162 ASP A N 1
ATOM 1272 C CA . ASP A 1 162 ? 15.150 -8.890 -16.291 1.00 61.47 162 ASP A CA 1
ATOM 1273 C C . ASP A 1 162 ? 15.739 -8.359 -17.604 1.00 61.47 162 ASP A C 1
ATOM 1275 O O . ASP A 1 162 ? 15.356 -8.772 -18.698 1.00 61.47 162 ASP A O 1
ATOM 1279 N N . ARG A 1 163 ? 16.735 -7.466 -17.493 1.00 53.66 163 ARG A N 1
ATOM 1280 C CA . ARG A 1 163 ? 17.443 -6.860 -18.638 1.00 53.66 163 ARG A CA 1
ATOM 1281 C C . ARG A 1 163 ? 18.092 -7.871 -19.598 1.00 53.66 163 ARG A C 1
ATOM 1283 O O . ARG A 1 163 ? 18.478 -7.492 -20.698 1.00 53.66 163 ARG A O 1
ATOM 1290 N N . ALA A 1 164 ? 18.235 -9.137 -19.195 1.00 58.41 164 ALA A N 1
ATOM 1291 C CA . ALA A 1 164 ? 18.749 -10.227 -20.023 1.00 58.41 164 ALA A CA 1
ATOM 1292 C C . ALA A 1 164 ? 17.634 -11.132 -20.589 1.00 58.41 164 ALA A C 1
ATOM 1294 O O . ALA A 1 164 ? 17.931 -12.173 -21.177 1.00 58.41 164 ALA A O 1
ATOM 1295 N N . GLY A 1 165 ? 16.361 -10.769 -20.401 1.00 57.44 165 GLY A N 1
ATOM 1296 C CA . GLY A 1 165 ? 15.204 -11.544 -20.837 1.00 57.44 165 GLY A CA 1
ATOM 1297 C C . GLY A 1 165 ? 15.057 -12.880 -20.109 1.00 57.44 165 GLY A C 1
ATOM 1298 O O . GLY A 1 165 ? 14.562 -13.835 -20.704 1.00 57.44 165 GLY A O 1
ATOM 1299 N N . LYS A 1 166 ? 15.515 -12.999 -18.856 1.00 60.66 166 LYS A N 1
ATOM 1300 C CA . LYS A 1 166 ? 15.396 -14.249 -18.088 1.00 60.66 166 LYS A CA 1
ATOM 1301 C C . LYS A 1 166 ? 14.133 -14.256 -17.236 1.00 60.66 166 LYS A C 1
ATOM 1303 O O . LYS A 1 166 ? 13.948 -13.366 -16.411 1.00 60.66 166 LYS A O 1
ATOM 1308 N N . ASN A 1 167 ? 13.317 -15.300 -17.398 1.00 64.56 167 ASN A N 1
ATOM 1309 C CA . ASN A 1 167 ? 12.161 -15.562 -16.541 1.00 64.56 167 ASN A CA 1
ATOM 1310 C C . ASN A 1 167 ? 12.574 -15.821 -15.090 1.00 64.56 167 ASN A C 1
ATOM 1312 O O . ASN A 1 167 ? 13.521 -16.565 -14.817 1.00 64.56 167 ASN A O 1
ATOM 1316 N N . ARG A 1 168 ? 11.794 -15.272 -14.161 1.00 69.25 168 ARG A N 1
ATOM 1317 C CA . ARG A 1 168 ? 11.979 -15.395 -12.716 1.00 69.25 168 ARG A CA 1
ATOM 1318 C C . ARG A 1 168 ? 10.723 -15.991 -12.090 1.00 69.25 168 ARG A C 1
ATOM 1320 O O . ARG A 1 168 ? 9.685 -15.337 -12.114 1.00 69.25 168 ARG A O 1
ATOM 1327 N N . PRO A 1 169 ? 10.792 -17.189 -11.479 1.00 64.44 169 PRO A N 1
ATOM 1328 C CA . PRO A 1 169 ? 9.643 -17.743 -10.761 1.00 64.44 169 PRO A CA 1
ATOM 1329 C C . PRO A 1 169 ? 9.284 -16.906 -9.522 1.00 64.44 169 PRO A C 1
ATOM 1331 O O . PRO A 1 169 ? 8.127 -16.864 -9.123 1.00 64.44 169 PRO A O 1
ATOM 1334 N N . ASN A 1 170 ? 10.269 -16.202 -8.948 1.00 74.62 170 ASN A N 1
ATOM 1335 C CA . ASN A 1 170 ? 10.110 -15.318 -7.799 1.00 74.62 170 ASN A CA 1
ATOM 1336 C C . ASN A 1 170 ? 10.507 -13.887 -8.197 1.00 74.62 170 ASN A C 1
ATOM 1338 O O . ASN A 1 170 ? 11.694 -13.563 -8.228 1.00 74.62 170 ASN A O 1
ATOM 1342 N N . PHE A 1 171 ? 9.518 -13.048 -8.504 1.00 81.75 171 PHE A N 1
ATOM 1343 C CA . PHE A 1 171 ? 9.680 -11.610 -8.791 1.00 81.75 171 PHE A CA 1
ATOM 1344 C C . PHE A 1 171 ? 9.062 -10.702 -7.720 1.00 81.75 171 PHE A C 1
ATOM 1346 O O . PHE A 1 171 ? 9.273 -9.492 -7.712 1.00 81.75 171 PHE A O 1
ATOM 1353 N N . TRP A 1 172 ? 8.335 -11.302 -6.780 1.00 88.94 172 TRP A N 1
ATOM 1354 C CA . TRP A 1 172 ? 7.775 -10.659 -5.603 1.00 88.94 172 TRP A CA 1
ATOM 1355 C C . TRP A 1 172 ? 8.234 -11.388 -4.337 1.00 88.94 172 TRP A C 1
ATOM 1357 O O . TRP A 1 172 ? 8.599 -12.567 -4.366 1.00 88.94 172 TRP A O 1
ATOM 1367 N N . ARG A 1 173 ? 8.224 -10.683 -3.205 1.00 91.38 173 ARG A N 1
ATOM 1368 C CA . ARG A 1 173 ? 8.581 -11.216 -1.888 1.00 91.38 173 ARG A CA 1
ATOM 1369 C C . ARG A 1 173 ? 7.754 -10.543 -0.802 1.00 91.38 173 ARG A C 1
ATOM 1371 O O . ARG A 1 173 ? 7.711 -9.320 -0.707 1.00 91.38 173 ARG A O 1
ATOM 1378 N N . ILE A 1 174 ? 7.154 -11.346 0.070 1.00 93.94 174 ILE A N 1
ATOM 1379 C CA . ILE A 1 174 ? 6.545 -10.847 1.305 1.00 93.94 174 ILE A CA 1
ATOM 1380 C C . ILE A 1 174 ? 7.680 -10.546 2.291 1.00 93.94 174 ILE A C 1
ATOM 1382 O O . ILE A 1 174 ? 8.433 -11.445 2.666 1.00 93.94 174 ILE A O 1
ATOM 1386 N N . LEU A 1 175 ? 7.819 -9.279 2.677 1.00 92.62 175 LEU A N 1
ATOM 1387 C CA . LEU A 1 175 ? 8.796 -8.809 3.668 1.00 92.62 175 LEU A CA 1
ATOM 1388 C C . LEU A 1 175 ? 8.173 -8.674 5.057 1.00 92.62 175 LEU A C 1
ATOM 1390 O O . LEU A 1 175 ? 8.854 -8.825 6.065 1.00 92.62 175 LEU A O 1
ATOM 1394 N N . LEU A 1 176 ? 6.865 -8.426 5.106 1.00 94.62 176 LEU A N 1
ATOM 1395 C CA . LEU A 1 176 ? 6.093 -8.346 6.337 1.00 94.62 176 LEU A CA 1
ATOM 1396 C C . LEU A 1 176 ? 4.731 -9.001 6.096 1.00 94.62 176 LEU A C 1
ATOM 1398 O O . LEU A 1 176 ? 4.081 -8.706 5.095 1.00 94.62 176 LEU A O 1
ATOM 1402 N N . ASN A 1 177 ? 4.295 -9.893 6.985 1.00 95.75 177 ASN A N 1
ATOM 1403 C CA . ASN A 1 177 ? 3.020 -10.602 6.852 1.00 95.75 177 ASN A CA 1
ATOM 1404 C C . ASN A 1 177 ? 2.201 -10.443 8.133 1.00 95.75 177 ASN A C 1
ATOM 1406 O O . ASN A 1 177 ? 2.583 -10.984 9.169 1.00 95.75 177 ASN A O 1
ATOM 1410 N N . 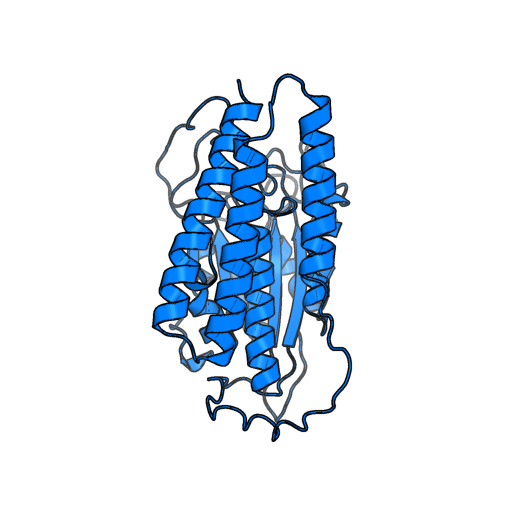LYS A 1 178 ? 1.084 -9.709 8.058 1.00 94.69 178 LYS A N 1
ATOM 1411 C CA . LYS A 1 178 ? 0.115 -9.526 9.154 1.00 94.69 178 LYS A CA 1
ATOM 1412 C C . LYS A 1 178 ? 0.748 -9.131 10.499 1.00 94.69 178 LYS A C 1
ATOM 1414 O O . LYS A 1 178 ? 0.270 -9.533 11.560 1.00 94.69 178 LYS A O 1
ATOM 1419 N N . SER A 1 179 ? 1.812 -8.329 10.465 1.00 93.19 179 SER A N 1
ATOM 1420 C CA . SER A 1 179 ? 2.508 -7.874 11.668 1.00 93.19 179 SER A CA 1
ATOM 1421 C C . SER A 1 179 ? 1.587 -7.004 12.514 1.00 93.19 179 SER A C 1
ATOM 1423 O O . SER A 1 179 ? 1.103 -5.980 12.039 1.00 93.19 179 SER A O 1
ATOM 1425 N N . VAL A 1 180 ? 1.404 -7.378 13.782 1.00 88.69 180 VAL A N 1
ATOM 1426 C CA . VAL A 1 180 ? 0.740 -6.544 14.802 1.00 88.69 180 VAL A CA 1
ATOM 1427 C C . VAL A 1 180 ? 1.601 -5.359 15.256 1.00 88.69 180 VAL A C 1
ATOM 1429 O O . VAL A 1 180 ? 1.108 -4.476 15.949 1.00 88.69 180 VAL A O 1
ATOM 1432 N N . ASN A 1 181 ? 2.886 -5.331 14.882 1.00 80.31 181 ASN A N 1
ATOM 1433 C CA . ASN A 1 181 ? 3.771 -4.195 15.110 1.00 80.31 181 ASN A CA 1
ATOM 1434 C C . ASN A 1 181 ? 3.953 -3.411 13.804 1.00 80.31 181 ASN A C 1
ATOM 1436 O O . ASN A 1 181 ? 4.673 -3.857 12.902 1.00 80.31 181 ASN A O 1
ATOM 1440 N N . VAL A 1 182 ? 3.340 -2.228 13.721 1.00 74.62 182 VAL A N 1
ATOM 1441 C CA . VAL A 1 182 ? 3.443 -1.358 12.540 1.00 74.62 182 VAL A CA 1
ATOM 1442 C C . VAL A 1 182 ? 4.822 -0.700 12.416 1.00 74.62 182 VAL A C 1
ATOM 1444 O O . VAL A 1 182 ? 5.262 -0.431 11.301 1.00 74.62 182 VAL A O 1
ATOM 1447 N N . GLN A 1 183 ? 5.595 -0.577 13.502 1.00 74.94 183 GLN A N 1
ATOM 1448 C CA . GLN A 1 183 ? 6.995 -0.123 13.430 1.00 74.94 183 GLN A CA 1
ATOM 1449 C C . GLN A 1 183 ? 7.863 -1.071 12.582 1.00 74.94 183 GLN A C 1
ATOM 1451 O O . GLN A 1 183 ? 8.808 -0.627 11.930 1.00 74.94 183 GLN A O 1
ATOM 1456 N N . GLY A 1 184 ? 7.497 -2.359 12.510 1.00 83.19 184 GLY A N 1
ATOM 1457 C CA . GLY A 1 184 ? 8.143 -3.343 11.636 1.00 83.19 184 GLY A CA 1
ATOM 1458 C C . GLY A 1 184 ? 8.066 -2.992 10.145 1.00 83.19 184 GLY A C 1
ATOM 1459 O O . GLY A 1 184 ? 8.944 -3.393 9.387 1.00 83.19 184 GLY A O 1
ATOM 1460 N N . LEU A 1 185 ? 7.088 -2.182 9.718 1.00 87.81 185 LEU A N 1
ATOM 1461 C CA . LEU A 1 185 ? 6.998 -1.678 8.344 1.00 87.81 185 LEU A CA 1
ATOM 1462 C C . LEU A 1 185 ? 8.188 -0.776 7.991 1.00 87.81 185 LEU A C 1
ATOM 1464 O O . LEU A 1 185 ? 8.727 -0.869 6.891 1.00 87.81 185 LEU A O 1
ATOM 1468 N N . ALA A 1 186 ? 8.629 0.076 8.922 1.00 86.12 186 ALA A N 1
ATOM 1469 C CA . ALA A 1 186 ? 9.741 0.994 8.685 1.00 86.12 186 ALA A CA 1
ATOM 1470 C C . ALA A 1 186 ? 11.073 0.250 8.482 1.00 86.12 186 ALA A C 1
ATOM 1472 O O . ALA A 1 186 ? 11.880 0.685 7.655 1.00 86.12 186 ALA A O 1
ATOM 1473 N N . GLN A 1 187 ? 11.263 -0.876 9.184 1.00 86.94 187 GLN A N 1
ATOM 1474 C CA . GLN A 1 187 ? 12.385 -1.793 8.972 1.00 86.94 187 GLN A CA 1
ATOM 1475 C C . GLN A 1 187 ? 12.225 -2.580 7.669 1.00 86.94 187 GLN A C 1
ATOM 1477 O O . GLN A 1 187 ? 13.151 -2.585 6.867 1.00 86.94 187 GLN A O 1
ATOM 1482 N N . ALA A 1 188 ? 11.043 -3.134 7.387 1.00 89.44 188 ALA A N 1
ATOM 1483 C CA . ALA A 1 188 ? 10.799 -3.871 6.147 1.00 89.44 188 ALA A CA 1
ATOM 1484 C C . ALA A 1 188 ? 11.055 -3.009 4.889 1.00 89.44 188 ALA A C 1
ATOM 1486 O O . ALA A 1 188 ? 11.566 -3.521 3.898 1.00 89.44 188 ALA A O 1
ATOM 1487 N N . PHE A 1 189 ? 10.800 -1.691 4.942 1.00 85.88 189 PHE A N 1
ATOM 1488 C CA . PHE A 1 189 ? 11.222 -0.735 3.904 1.00 85.88 189 PHE A CA 1
ATOM 1489 C C . PHE A 1 189 ? 12.747 -0.511 3.827 1.00 85.88 189 PHE A C 1
ATOM 1491 O O . PHE A 1 189 ? 13.256 -0.232 2.744 1.00 85.88 189 PHE A O 1
ATOM 1498 N N . SER A 1 190 ? 13.497 -0.613 4.932 1.00 83.50 190 SER A N 1
ATOM 1499 C CA . SER A 1 190 ? 14.973 -0.648 4.886 1.00 83.50 190 SER A CA 1
ATOM 1500 C C . SER A 1 190 ? 15.452 -1.921 4.200 1.00 83.50 190 SER A C 1
ATOM 1502 O O . SER A 1 190 ? 16.322 -1.859 3.332 1.00 83.50 190 SER A O 1
ATOM 1504 N N . ASP A 1 191 ? 14.851 -3.057 4.552 1.00 84.69 191 ASP A N 1
ATOM 1505 C CA . ASP A 1 191 ? 15.265 -4.379 4.086 1.00 84.69 191 ASP A CA 1
ATOM 1506 C C . ASP A 1 191 ? 15.108 -4.537 2.567 1.00 84.69 191 ASP A C 1
ATOM 1508 O O . ASP A 1 191 ? 15.875 -5.287 1.964 1.00 84.69 191 ASP A O 1
ATOM 1512 N N . ILE A 1 192 ? 14.218 -3.767 1.916 1.00 81.62 192 ILE A N 1
ATOM 1513 C CA . ILE A 1 192 ? 14.131 -3.702 0.444 1.00 81.62 192 ILE A CA 1
ATOM 1514 C C . ILE A 1 192 ? 15.497 -3.403 -0.189 1.00 81.62 192 ILE A C 1
ATOM 1516 O O . ILE A 1 192 ? 15.857 -4.016 -1.192 1.00 81.62 192 ILE A O 1
ATOM 1520 N N . SER A 1 193 ? 16.290 -2.507 0.405 1.00 67.50 193 SER A N 1
ATOM 1521 C CA . SER A 1 193 ? 17.606 -2.136 -0.139 1.00 67.50 193 SER A CA 1
ATOM 1522 C C . SER A 1 193 ? 18.616 -3.295 -0.161 1.00 67.50 193 SER A C 1
ATOM 1524 O O . SER A 1 193 ? 19.590 -3.233 -0.906 1.00 67.50 193 SER A O 1
ATOM 1526 N N . THR A 1 194 ? 18.362 -4.368 0.598 1.00 67.94 194 THR A N 1
ATOM 1527 C CA . THR A 1 194 ? 19.173 -5.598 0.615 1.00 67.94 194 THR A CA 1
ATOM 1528 C C . THR A 1 194 ? 18.763 -6.618 -0.454 1.00 67.94 194 THR A C 1
ATOM 1530 O O . THR A 1 194 ? 19.452 -7.620 -0.650 1.00 67.94 194 THR A O 1
ATOM 1533 N N . LEU A 1 195 ? 17.639 -6.402 -1.148 1.00 68.19 195 LEU A N 1
ATOM 1534 C CA . LEU A 1 195 ? 17.086 -7.365 -2.096 1.00 68.19 195 LEU A CA 1
ATOM 1535 C C . LEU A 1 195 ? 17.800 -7.286 -3.447 1.00 68.19 195 LEU A C 1
ATOM 1537 O O . LEU A 1 195 ? 17.594 -6.366 -4.237 1.00 68.19 195 LEU A O 1
ATOM 1541 N N . THR A 1 196 ? 18.588 -8.316 -3.744 1.00 55.00 196 THR A N 1
ATOM 1542 C CA . THR A 1 196 ? 19.345 -8.501 -4.991 1.00 55.00 196 THR A CA 1
ATOM 1543 C C . THR A 1 196 ? 18.480 -8.964 -6.172 1.00 55.00 196 THR A C 1
ATOM 1545 O O . THR A 1 196 ? 18.869 -9.832 -6.954 1.00 55.00 196 THR A O 1
ATOM 1548 N N . PHE A 1 197 ? 17.301 -8.367 -6.351 1.00 55.47 197 PHE A N 1
ATOM 1549 C CA . PHE A 1 197 ? 16.603 -8.451 -7.632 1.00 55.47 197 PHE A CA 1
ATOM 1550 C C . PHE A 1 197 ? 17.342 -7.565 -8.641 1.00 55.47 197 PHE A C 1
ATOM 1552 O O . PHE A 1 197 ? 17.451 -6.360 -8.421 1.00 55.47 197 PHE A O 1
ATOM 1559 N N . ASN A 1 198 ? 17.814 -8.113 -9.772 1.00 51.94 198 ASN A N 1
ATOM 1560 C CA . ASN A 1 198 ? 18.175 -7.233 -10.897 1.00 51.94 198 ASN A CA 1
ATOM 1561 C C . ASN A 1 198 ? 16.875 -6.564 -11.348 1.00 51.94 198 ASN A C 1
ATOM 1563 O O . ASN A 1 198 ? 15.958 -7.266 -11.778 1.00 51.94 198 ASN A O 1
ATOM 1567 N N . ARG A 1 199 ? 16.791 -5.250 -11.188 1.00 55.19 199 ARG A N 1
ATOM 1568 C CA . ARG A 1 199 ? 15.605 -4.442 -11.479 1.00 55.19 199 ARG A CA 1
ATOM 1569 C C . ARG A 1 199 ? 15.375 -4.364 -13.000 1.00 55.19 199 ARG A C 1
ATOM 1571 O O . ARG A 1 199 ? 16.298 -4.635 -13.777 1.00 55.19 199 ARG A O 1
ATOM 1578 N N . GLY A 1 200 ? 14.150 -4.051 -13.422 1.00 48.38 200 GLY A N 1
ATOM 1579 C CA . GLY A 1 200 ? 13.725 -4.122 -14.826 1.00 48.38 200 GLY A CA 1
ATOM 1580 C C . GLY A 1 200 ? 14.543 -3.251 -15.793 1.00 48.38 200 GLY A C 1
ATOM 1581 O O . GLY A 1 200 ? 15.218 -2.298 -15.403 1.00 48.38 200 GLY A O 1
ATOM 1582 N N . SER A 1 201 ? 14.521 -3.590 -17.085 1.00 47.62 201 SER A N 1
ATOM 1583 C CA . SER A 1 201 ? 14.827 -2.652 -18.192 1.00 47.62 201 SER A CA 1
ATOM 1584 C C . SER A 1 201 ? 13.570 -2.126 -18.871 1.00 47.62 201 SER A C 1
ATOM 1586 O O . SER A 1 201 ? 13.650 -1.170 -19.635 1.00 47.62 201 SER A O 1
ATOM 1588 N N . ASP A 1 202 ? 12.463 -2.831 -18.674 1.00 60.28 202 ASP A N 1
ATOM 1589 C CA . ASP A 1 202 ? 11.163 -2.494 -19.218 1.00 60.28 202 ASP A CA 1
ATOM 1590 C C . ASP A 1 202 ? 10.491 -1.469 -18.299 1.00 60.28 202 ASP A C 1
ATOM 1592 O O . ASP A 1 202 ? 10.759 -1.472 -17.097 1.00 60.28 202 ASP A O 1
ATOM 1596 N N . PHE A 1 203 ? 9.675 -0.578 -18.860 1.00 64.81 203 PHE A N 1
ATOM 1597 C CA . PHE A 1 203 ? 9.021 0.485 -18.084 1.00 64.81 203 PHE A CA 1
ATOM 1598 C C . PHE A 1 203 ? 7.741 -0.007 -17.385 1.00 64.81 203 PHE A C 1
ATOM 1600 O O . PHE A 1 203 ? 7.591 0.259 -16.197 1.00 64.81 203 PHE A O 1
ATOM 1607 N N . PRO A 1 204 ? 6.833 -0.763 -18.041 1.00 78.69 204 PRO A N 1
ATOM 1608 C CA . PRO A 1 204 ? 5.672 -1.320 -17.357 1.00 78.69 204 PRO A CA 1
ATOM 1609 C C . PRO A 1 204 ? 6.083 -2.401 -16.348 1.00 78.69 204 PRO A C 1
ATOM 1611 O O . PRO A 1 204 ? 6.855 -3.303 -16.671 1.00 78.69 204 PRO A O 1
ATOM 1614 N N . GLU A 1 205 ? 5.518 -2.348 -15.148 1.00 83.56 205 GLU A N 1
ATOM 1615 C CA . GLU A 1 205 ? 5.869 -3.184 -13.998 1.00 83.56 205 GLU A CA 1
ATOM 1616 C C . GLU A 1 205 ? 4.750 -4.174 -13.628 1.00 83.56 205 GLU A C 1
ATOM 1618 O O . GLU A 1 205 ? 3.566 -3.990 -13.930 1.00 83.56 205 GLU A O 1
ATOM 1623 N N . SER A 1 206 ? 5.126 -5.269 -12.969 1.00 88.38 206 SER A N 1
ATOM 1624 C CA . SER A 1 206 ? 4.282 -6.474 -12.853 1.00 88.38 206 SER A CA 1
ATOM 1625 C C . SER A 1 206 ? 3.436 -6.556 -11.572 1.00 88.38 206 SER A C 1
ATOM 1627 O O . SER A 1 206 ? 3.176 -7.636 -11.024 1.00 88.38 206 SER A O 1
ATOM 1629 N N . GLY A 1 207 ? 2.964 -5.406 -11.079 1.00 92.38 207 GLY A N 1
ATOM 1630 C CA . GLY A 1 207 ? 2.263 -5.294 -9.796 1.00 92.38 207 GLY A CA 1
ATOM 1631 C C . GLY A 1 207 ? 0.927 -6.030 -9.736 1.00 92.38 207 GLY A C 1
ATOM 1632 O O . GLY A 1 207 ? 0.576 -6.583 -8.694 1.00 92.38 207 GLY A O 1
ATOM 1633 N N . MET A 1 208 ? 0.197 -6.126 -10.850 1.00 93.62 208 MET A N 1
ATOM 1634 C CA . MET A 1 208 ? -1.083 -6.849 -10.899 1.00 93.62 208 MET A CA 1
ATOM 1635 C C . MET A 1 208 ? -0.887 -8.362 -10.738 1.00 93.62 208 MET A C 1
ATOM 1637 O O . MET A 1 208 ? -1.603 -9.004 -9.962 1.00 93.62 208 MET A O 1
ATOM 1641 N N . SER A 1 209 ? 0.141 -8.921 -11.383 1.00 92.69 209 SER A N 1
ATOM 1642 C CA . SER A 1 209 ? 0.569 -10.309 -11.180 1.00 92.69 209 SER A CA 1
ATOM 1643 C C . SER A 1 209 ? 1.114 -10.531 -9.763 1.00 92.69 209 SER A C 1
ATOM 1645 O O . SER A 1 209 ? 0.766 -11.525 -9.118 1.00 92.69 209 SER A O 1
ATOM 1647 N N . ALA A 1 210 ? 1.882 -9.585 -9.208 1.00 93.62 210 ALA A N 1
ATOM 1648 C CA . ALA A 1 210 ? 2.351 -9.654 -7.821 1.00 93.62 210 ALA A CA 1
ATOM 1649 C C . ALA A 1 210 ? 1.188 -9.675 -6.806 1.00 93.62 210 ALA A C 1
ATOM 1651 O O . ALA A 1 210 ? 1.209 -10.484 -5.873 1.00 93.62 210 ALA A O 1
ATOM 1652 N N . ILE A 1 211 ? 0.138 -8.864 -7.004 1.00 96.38 211 ILE A N 1
ATOM 1653 C CA . ILE A 1 211 ? -1.109 -8.937 -6.221 1.00 96.38 211 ILE A CA 1
ATOM 1654 C C . ILE A 1 211 ? -1.719 -10.338 -6.353 1.00 96.38 211 ILE A C 1
ATOM 1656 O O . ILE A 1 211 ? -1.946 -11.004 -5.342 1.00 96.38 211 ILE A O 1
ATOM 1660 N N . TYR A 1 212 ? -1.957 -10.811 -7.579 1.00 95.56 212 TYR A N 1
ATOM 1661 C CA . TYR A 1 212 ? -2.629 -12.090 -7.825 1.00 95.56 212 TYR A CA 1
ATOM 1662 C C . TYR A 1 212 ? -1.937 -13.280 -7.147 1.00 95.56 212 TYR A C 1
ATOM 1664 O O . TYR A 1 212 ? -2.613 -14.117 -6.541 1.00 95.56 212 TYR A O 1
ATOM 1672 N N . HIS A 1 213 ? -0.607 -13.351 -7.207 1.00 93.62 213 HIS A N 1
ATOM 1673 C CA . HIS A 1 213 ? 0.157 -14.467 -6.647 1.00 93.62 213 HIS A CA 1
ATOM 1674 C C . HIS A 1 213 ? 0.385 -14.373 -5.128 1.00 93.62 213 HIS A C 1
ATOM 1676 O O . HIS A 1 213 ? 0.426 -15.411 -4.466 1.00 93.62 213 HIS A O 1
ATOM 1682 N N . SER A 1 214 ? 0.489 -13.169 -4.554 1.00 95.25 214 SER A N 1
ATOM 1683 C CA . SER A 1 214 ? 0.804 -12.993 -3.124 1.00 95.25 214 SER A CA 1
ATOM 1684 C C . SER A 1 214 ? -0.416 -12.885 -2.199 1.00 95.25 214 SER A C 1
ATOM 1686 O O . SER A 1 214 ? -0.324 -13.266 -1.028 1.00 95.25 214 SER A O 1
ATOM 1688 N N . ILE A 1 215 ? -1.559 -12.385 -2.691 1.00 96.56 215 ILE A N 1
ATOM 1689 C CA . ILE A 1 215 ? -2.644 -11.862 -1.840 1.00 96.56 215 ILE A CA 1
ATOM 1690 C C . ILE A 1 215 ? -3.168 -12.859 -0.793 1.00 96.56 215 ILE A C 1
ATOM 1692 O O . ILE A 1 215 ? -3.314 -12.494 0.373 1.00 96.56 215 ILE A O 1
ATOM 1696 N N . ASP A 1 216 ? -3.361 -14.135 -1.145 1.00 95.75 216 ASP A N 1
ATOM 1697 C CA . ASP A 1 216 ? -3.859 -15.170 -0.218 1.00 95.75 216 ASP A CA 1
ATOM 1698 C C . ASP A 1 216 ? -3.013 -15.327 1.049 1.00 95.75 216 ASP A C 1
ATOM 1700 O O . ASP A 1 216 ? -3.538 -15.692 2.103 1.00 95.75 216 ASP A O 1
ATOM 1704 N N . GLN A 1 217 ? -1.711 -15.059 0.939 1.00 96.75 217 GLN A N 1
ATOM 1705 C CA . GLN A 1 217 ? -0.742 -15.239 2.013 1.00 96.75 217 GLN A CA 1
ATOM 1706 C C . GLN A 1 217 ? -0.725 -14.054 2.982 1.00 96.75 217 GLN A C 1
ATOM 1708 O O . GLN A 1 217 ? -0.384 -14.242 4.151 1.00 96.75 217 GLN A O 1
ATOM 1713 N N . VAL A 1 218 ? -1.107 -12.854 2.524 1.00 96.75 218 VAL A N 1
ATOM 1714 C CA . VAL A 1 218 ? -1.087 -11.593 3.294 1.00 96.75 218 VAL A CA 1
ATOM 1715 C C . VAL A 1 218 ? -2.464 -11.147 3.792 1.00 96.75 218 VAL A C 1
ATOM 1717 O O . VAL A 1 218 ? -2.526 -10.435 4.791 1.00 96.75 218 VAL A O 1
ATOM 1720 N N . ILE A 1 219 ? -3.564 -11.635 3.208 1.00 96.62 219 ILE A N 1
ATOM 1721 C CA . ILE A 1 219 ? -4.928 -11.438 3.736 1.00 96.62 219 ILE A CA 1
ATOM 1722 C C . ILE A 1 219 ? -5.049 -11.949 5.174 1.00 96.62 219 ILE A C 1
ATOM 1724 O O . ILE A 1 219 ? -4.513 -13.005 5.524 1.00 96.62 219 ILE A O 1
ATOM 1728 N N . ASP A 1 220 ? -5.794 -11.214 5.996 1.00 95.12 220 ASP A N 1
ATOM 1729 C CA . ASP A 1 220 ? -6.291 -11.670 7.289 1.00 95.12 220 ASP A CA 1
ATOM 1730 C C . ASP A 1 220 ? -7.719 -12.198 7.132 1.00 95.12 220 ASP A C 1
ATOM 1732 O O . ASP A 1 220 ? -8.626 -11.460 6.749 1.00 95.12 220 ASP A O 1
ATOM 1736 N N . LYS A 1 221 ? -7.895 -13.494 7.410 1.00 94.25 221 LYS A N 1
ATOM 1737 C CA . LYS A 1 221 ? -9.172 -14.217 7.309 1.00 94.25 221 LYS A CA 1
ATOM 1738 C C . LYS A 1 221 ? -9.884 -14.339 8.668 1.00 94.25 221 LYS A C 1
ATOM 1740 O O . LYS A 1 221 ? -10.880 -15.050 8.766 1.00 94.25 221 LYS A O 1
ATOM 1745 N N . SER A 1 222 ? -9.370 -13.694 9.722 1.00 92.75 222 SER A N 1
ATOM 1746 C CA . SER A 1 222 ? -9.969 -13.742 11.060 1.00 92.75 222 SER A CA 1
ATOM 1747 C C . SER A 1 222 ? -11.270 -12.936 11.163 1.00 92.75 222 SER A C 1
ATOM 1749 O O . SER A 1 222 ? -11.515 -11.976 10.427 1.00 92.75 222 SER A O 1
ATOM 1751 N N . VAL A 1 223 ? -12.125 -13.368 12.093 1.00 90.50 223 VAL A N 1
ATOM 1752 C CA . VAL A 1 223 ? -13.433 -12.778 12.393 1.00 90.50 223 VAL A CA 1
ATOM 1753 C C . VAL A 1 223 ? -13.413 -12.301 13.840 1.00 90.50 223 VAL A C 1
ATOM 1755 O O . VAL A 1 223 ? -13.063 -13.057 14.743 1.00 90.50 223 VAL A O 1
ATOM 1758 N N . ILE A 1 224 ? -13.789 -11.045 14.056 1.00 86.19 224 ILE A N 1
ATOM 1759 C CA . ILE A 1 224 ? -13.763 -10.360 15.348 1.00 86.19 224 ILE A CA 1
ATOM 1760 C C . ILE A 1 224 ? -15.151 -9.772 15.582 1.00 86.19 224 ILE A C 1
ATOM 1762 O O . ILE A 1 224 ? -15.680 -9.065 14.722 1.00 86.19 224 ILE A O 1
ATOM 1766 N N . ASN A 1 225 ? -15.757 -10.083 16.730 1.00 82.88 225 ASN A N 1
ATOM 1767 C CA . ASN A 1 225 ? -17.118 -9.666 17.097 1.00 82.88 225 ASN A CA 1
ATOM 1768 C C . ASN A 1 225 ? -18.148 -9.931 15.974 1.00 82.88 225 ASN A C 1
ATOM 1770 O O . ASN A 1 225 ? -18.972 -9.081 15.646 1.00 82.88 225 ASN A O 1
ATOM 1774 N N . GLY A 1 226 ? -18.050 -11.105 15.335 1.00 83.31 226 GLY A N 1
ATOM 1775 C CA . GLY A 1 226 ? -18.941 -11.545 14.254 1.00 83.31 226 GLY A CA 1
ATOM 1776 C C . GLY A 1 226 ? -18.693 -10.923 12.871 1.00 83.31 226 GLY A C 1
ATOM 1777 O O . GLY A 1 226 ? -19.353 -11.326 11.917 1.00 83.31 226 GLY A O 1
ATOM 1778 N N . LYS A 1 227 ? -17.746 -9.985 12.721 1.00 87.12 227 LYS A N 1
ATOM 1779 C CA . LYS A 1 227 ? -17.389 -9.367 11.428 1.00 87.12 227 LYS A CA 1
ATOM 1780 C C . LYS A 1 227 ? -15.961 -9.748 10.997 1.00 87.12 227 LYS A C 1
ATOM 1782 O O . LYS A 1 227 ? -15.098 -9.877 11.865 1.00 87.12 227 LYS A O 1
ATOM 1787 N N . PRO A 1 228 ? -15.681 -9.935 9.694 1.00 90.38 228 PRO A N 1
ATOM 1788 C CA . PRO A 1 228 ? -14.317 -10.154 9.210 1.00 90.38 228 PRO A CA 1
ATOM 1789 C C . PRO A 1 228 ? -13.442 -8.907 9.408 1.00 90.38 228 PRO A C 1
ATOM 1791 O O . PRO A 1 228 ? -13.953 -7.787 9.445 1.00 90.38 228 PRO A O 1
ATOM 1794 N N . VAL A 1 229 ? -12.125 -9.105 9.488 1.00 92.88 229 VAL A N 1
ATOM 1795 C CA . VAL A 1 229 ? -11.132 -8.018 9.433 1.00 92.88 229 VAL A CA 1
ATOM 1796 C C . VAL A 1 229 ? -11.213 -7.279 8.091 1.00 92.88 229 VAL A C 1
ATOM 1798 O O . VAL A 1 229 ? -11.244 -7.902 7.027 1.00 92.88 229 VAL A O 1
ATOM 1801 N N . GLU A 1 230 ? -11.202 -5.945 8.132 1.00 95.25 230 GLU A N 1
ATOM 1802 C CA . GLU A 1 230 ? -11.136 -5.110 6.932 1.00 95.25 230 GLU A CA 1
ATOM 1803 C C . GLU A 1 230 ? -9.730 -5.200 6.327 1.00 95.25 230 GLU A C 1
ATOM 1805 O O . GLU A 1 230 ? -8.734 -4.879 6.978 1.00 95.25 230 GLU A O 1
ATOM 1810 N N . ASN A 1 231 ? -9.641 -5.661 5.080 1.00 96.62 231 ASN A N 1
ATOM 1811 C CA . ASN A 1 231 ? -8.378 -5.816 4.365 1.00 96.62 231 ASN A CA 1
ATOM 1812 C C . ASN A 1 231 ? -8.256 -4.697 3.317 1.00 96.62 231 ASN A C 1
ATOM 1814 O O . ASN A 1 231 ? -8.907 -4.755 2.273 1.00 96.62 231 ASN A O 1
ATOM 1818 N N . SER A 1 232 ? -7.409 -3.700 3.593 1.00 96.44 232 SER A N 1
ATOM 1819 C CA . SER A 1 232 ? -7.153 -2.557 2.703 1.00 96.44 232 SER A CA 1
ATOM 1820 C C . SER A 1 232 ? -5.869 -2.761 1.904 1.00 96.44 232 SER A C 1
ATOM 1822 O O . SER A 1 232 ? -4.791 -2.847 2.489 1.00 96.44 232 SER A O 1
ATOM 1824 N N . LEU A 1 233 ? -5.962 -2.783 0.574 1.00 97.94 233 LEU A N 1
ATOM 1825 C CA . LEU A 1 233 ? -4.818 -2.919 -0.332 1.00 97.94 233 LEU A CA 1
ATOM 1826 C C . LEU A 1 233 ? -4.351 -1.555 -0.858 1.00 97.94 233 LEU A C 1
ATOM 1828 O O . LEU A 1 233 ? -5.163 -0.760 -1.331 1.00 97.94 233 LEU A O 1
ATOM 1832 N N . ILE A 1 234 ? -3.041 -1.309 -0.826 1.00 97.88 234 ILE A N 1
ATOM 1833 C CA . ILE A 1 234 ? -2.381 -0.129 -1.400 1.00 97.88 234 ILE A CA 1
ATOM 1834 C C . ILE A 1 234 ? -1.321 -0.611 -2.396 1.00 97.88 234 ILE A C 1
ATOM 1836 O O . ILE A 1 234 ? -0.293 -1.145 -1.981 1.00 97.88 234 ILE A O 1
ATOM 1840 N N . LEU A 1 235 ? -1.561 -0.407 -3.694 1.00 97.44 235 LEU A N 1
ATOM 1841 C CA . LEU A 1 235 ? -0.543 -0.575 -4.735 1.00 97.44 235 LEU A CA 1
ATOM 1842 C C . LEU A 1 235 ? 0.313 0.697 -4.833 1.00 97.44 235 LEU A C 1
ATOM 1844 O O . LEU A 1 235 ? -0.222 1.807 -4.790 1.00 97.44 235 LEU A O 1
ATOM 1848 N N . VAL A 1 236 ? 1.627 0.543 -4.980 1.00 95.44 236 VAL A N 1
ATOM 1849 C CA . VAL A 1 236 ? 2.582 1.646 -5.151 1.00 95.44 236 VAL A CA 1
ATOM 1850 C C . VAL A 1 236 ? 3.565 1.301 -6.266 1.00 95.44 236 VAL A C 1
ATOM 1852 O O . VAL A 1 236 ? 4.219 0.263 -6.186 1.00 95.44 236 VAL A O 1
ATOM 1855 N N . SER A 1 237 ? 3.666 2.164 -7.275 1.00 91.06 237 SER A N 1
ATOM 1856 C CA . SER A 1 237 ? 4.665 2.114 -8.354 1.00 91.06 237 SER A CA 1
ATOM 1857 C C . SER A 1 237 ? 4.805 3.490 -8.987 1.00 91.06 237 SER A C 1
ATOM 1859 O O . SER A 1 237 ? 3.866 4.292 -8.936 1.00 91.06 237 SER A O 1
ATOM 1861 N N . ASP A 1 238 ? 5.956 3.760 -9.593 1.00 83.94 238 ASP A N 1
ATOM 1862 C CA . ASP A 1 238 ? 6.186 4.968 -10.369 1.00 83.94 238 ASP A CA 1
ATOM 1863 C C . ASP A 1 238 ? 6.073 4.773 -11.889 1.00 83.94 238 ASP A C 1
ATOM 1865 O O . ASP A 1 238 ? 6.374 5.717 -12.605 1.00 83.94 238 ASP A O 1
ATOM 1869 N N . ASP A 1 239 ? 5.533 3.644 -12.381 1.00 82.25 239 ASP A N 1
ATOM 1870 C CA . ASP A 1 239 ? 5.260 3.402 -13.815 1.00 82.25 239 ASP A CA 1
ATOM 1871 C C . ASP A 1 239 ? 3.900 2.682 -14.094 1.00 82.25 239 ASP A C 1
ATOM 1873 O O . ASP A 1 239 ? 3.009 2.573 -13.234 1.00 82.25 239 ASP A O 1
ATOM 1877 N N . ARG A 1 240 ? 3.667 2.260 -15.344 1.00 82.94 240 ARG A N 1
ATOM 1878 C CA . ARG A 1 240 ? 2.486 1.510 -15.819 1.00 82.94 240 ARG A CA 1
ATOM 1879 C C . ARG A 1 240 ? 2.450 0.126 -15.200 1.00 82.94 240 ARG A C 1
ATOM 1881 O O . ARG A 1 240 ? 3.488 -0.457 -14.929 1.00 82.94 240 ARG A O 1
ATOM 1888 N N . GLN A 1 241 ? 1.258 -0.431 -15.043 1.00 87.31 241 GLN A N 1
ATOM 1889 C CA . GLN A 1 241 ? 1.083 -1.789 -14.544 1.00 87.31 241 GLN A CA 1
ATOM 1890 C C . GLN A 1 241 ? 0.645 -2.725 -15.668 1.00 87.31 241 GLN A C 1
ATOM 1892 O O . GLN A 1 241 ? -0.365 -2.481 -16.332 1.00 87.31 241 GLN A O 1
ATOM 1897 N N . LYS A 1 242 ? 1.408 -3.802 -15.859 1.00 85.88 242 LYS A N 1
ATOM 1898 C CA . LYS A 1 242 ? 1.162 -4.835 -16.869 1.00 85.88 242 LYS A CA 1
ATOM 1899 C C . LYS A 1 242 ? -0.162 -5.565 -16.628 1.00 85.88 242 LYS A C 1
ATOM 1901 O O . LYS A 1 242 ? -0.511 -5.893 -15.491 1.00 85.88 242 LYS A O 1
ATOM 1906 N N . LEU A 1 243 ? -0.886 -5.836 -17.714 1.00 86.94 243 LEU A N 1
ATOM 1907 C CA . LEU A 1 243 ? -2.081 -6.686 -17.738 1.00 86.94 243 LEU A CA 1
ATOM 1908 C C . LEU A 1 243 ? -2.227 -7.364 -19.101 1.00 86.94 243 LEU A C 1
ATOM 1910 O O . LEU A 1 243 ? -2.140 -6.715 -20.148 1.00 86.94 243 LEU A O 1
ATOM 1914 N N . GLU A 1 244 ? -2.556 -8.652 -19.086 1.00 87.31 244 GLU A N 1
ATOM 1915 C CA . GLU A 1 244 ? -2.864 -9.400 -20.301 1.00 87.31 244 GLU A CA 1
ATOM 1916 C C . GLU A 1 244 ? -4.128 -8.850 -20.978 1.00 87.31 244 GLU A C 1
ATOM 1918 O O . GLU A 1 244 ? -5.161 -8.649 -20.334 1.00 87.31 244 GLU A O 1
ATOM 1923 N N . GLY A 1 245 ? -4.039 -8.608 -22.290 1.00 77.69 245 GLY A N 1
ATOM 1924 C CA . GLY A 1 245 ? -5.104 -7.979 -23.081 1.00 77.69 245 GLY A CA 1
ATOM 1925 C C . GLY A 1 245 ? -5.198 -6.450 -22.955 1.00 77.69 245 GLY A C 1
ATOM 1926 O O . GLY A 1 245 ? -6.138 -5.863 -23.489 1.00 77.69 245 GLY A O 1
ATOM 1927 N N . SER A 1 246 ? -4.254 -5.795 -22.269 1.00 77.62 246 SER A N 1
ATOM 1928 C CA . SER A 1 246 ? -4.180 -4.330 -22.177 1.00 77.62 246 SER A CA 1
ATOM 1929 C C . SER A 1 246 ? -3.272 -3.703 -23.252 1.00 77.62 246 SER A C 1
ATOM 1931 O O . SER A 1 246 ? -2.721 -4.405 -24.100 1.00 77.62 246 SER A O 1
ATOM 1933 N N . SER A 1 247 ? -3.097 -2.374 -23.219 1.00 65.56 247 SER A N 1
ATOM 1934 C CA . SER A 1 247 ? -2.112 -1.672 -24.060 1.00 65.56 247 SER A CA 1
ATOM 1935 C C . SER A 1 247 ? -0.657 -1.968 -23.681 1.00 65.56 247 SER A C 1
ATOM 1937 O O . SER A 1 247 ? 0.223 -1.751 -24.507 1.00 65.56 247 SER A O 1
ATOM 1939 N N . GLU A 1 248 ? -0.414 -2.484 -22.471 1.00 69.00 248 GLU A N 1
ATOM 1940 C CA . GLU A 1 248 ? 0.883 -2.978 -21.992 1.00 69.00 248 GLU A CA 1
ATOM 1941 C C . GLU A 1 248 ? 0.757 -4.501 -21.727 1.00 69.00 248 GLU A C 1
ATOM 1943 O O . GLU A 1 248 ? 0.558 -4.927 -20.581 1.00 69.00 248 GLU A O 1
ATOM 1948 N N . PRO A 1 249 ? 0.737 -5.333 -22.789 1.00 61.59 249 PRO A N 1
ATOM 1949 C CA . PRO A 1 249 ? 0.445 -6.763 -22.692 1.00 61.59 249 PRO A CA 1
ATOM 1950 C C . PRO A 1 249 ? 1.632 -7.581 -22.158 1.00 61.59 249 PRO A C 1
ATOM 1952 O O . PRO A 1 249 ? 2.735 -7.072 -21.961 1.00 61.59 249 PRO A O 1
ATOM 1955 N N . SER A 1 250 ? 1.405 -8.885 -21.972 1.00 65.94 250 SER A N 1
ATOM 1956 C CA . SER A 1 250 ? 2.421 -9.851 -21.536 1.00 65.94 250 SER A CA 1
ATOM 1957 C C . SER A 1 250 ? 3.735 -9.766 -22.318 1.00 65.94 250 SER A C 1
ATOM 1959 O O . SER A 1 250 ? 3.740 -9.796 -23.553 1.00 65.94 250 SER A O 1
ATOM 1961 N N . HIS A 1 251 ? 4.873 -9.795 -21.615 1.00 65.44 251 HIS A N 1
ATOM 1962 C CA . HIS A 1 251 ? 6.151 -10.060 -22.272 1.00 65.44 251 HIS A CA 1
ATOM 1963 C C . HIS A 1 251 ? 6.159 -11.492 -22.835 1.00 65.44 251 HIS A C 1
ATOM 1965 O O . HIS A 1 251 ? 5.678 -12.428 -22.204 1.00 65.44 251 HIS A O 1
ATOM 1971 N N . ARG A 1 252 ? 6.777 -11.704 -24.004 1.00 63.75 252 ARG A N 1
ATOM 1972 C CA . ARG A 1 252 ? 6.765 -12.983 -24.756 1.00 63.75 252 ARG A CA 1
ATOM 1973 C C . ARG A 1 252 ? 7.214 -14.243 -23.987 1.00 63.75 252 ARG A C 1
ATOM 1975 O O . ARG A 1 252 ? 7.085 -15.339 -24.520 1.00 63.75 252 ARG A O 1
ATOM 1982 N N . LEU A 1 253 ? 7.807 -14.092 -22.800 1.00 68.12 253 LEU A N 1
ATOM 1983 C CA . LEU A 1 253 ? 8.283 -15.191 -21.952 1.00 68.12 253 LEU A CA 1
ATOM 1984 C C . LEU A 1 253 ? 7.468 -15.379 -20.660 1.00 68.12 253 LEU A C 1
ATOM 1986 O O . LEU A 1 253 ? 7.506 -16.471 -20.096 1.00 68.12 253 LEU A O 1
ATOM 1990 N N . TYR A 1 254 ? 6.725 -14.369 -20.200 1.00 76.12 254 TYR A N 1
ATOM 1991 C CA . TYR A 1 254 ? 5.903 -14.437 -18.990 1.00 76.12 254 TYR A CA 1
ATOM 1992 C C . TYR A 1 254 ? 4.500 -13.908 -19.291 1.00 76.12 254 TYR A C 1
ATOM 1994 O O . TYR A 1 254 ? 4.339 -12.761 -19.702 1.00 76.12 254 TYR A O 1
ATOM 2002 N N . LYS A 1 255 ? 3.484 -14.754 -19.090 1.00 82.31 255 LYS A N 1
ATOM 2003 C CA . LYS A 1 255 ? 2.089 -14.370 -19.304 1.00 82.31 255 LYS A CA 1
ATOM 2004 C C . LYS A 1 255 ? 1.529 -13.701 -18.054 1.00 82.31 255 LYS A C 1
ATOM 2006 O O . LYS A 1 255 ? 1.458 -14.317 -16.993 1.00 82.31 255 LYS A O 1
ATOM 2011 N N . GLU A 1 256 ? 1.092 -12.466 -18.231 1.00 87.44 256 GLU A N 1
ATOM 2012 C CA . GLU A 1 256 ? 0.463 -11.649 -17.206 1.00 87.44 256 GLU A CA 1
ATOM 2013 C C . GLU A 1 256 ? -0.948 -12.125 -16.865 1.00 87.44 256 GLU A C 1
ATOM 2015 O O . GLU A 1 256 ? -1.605 -12.866 -17.605 1.00 87.44 256 GLU A O 1
ATOM 2020 N N . VAL A 1 257 ? -1.436 -11.651 -15.726 1.00 91.31 257 VAL A N 1
ATOM 2021 C CA . VAL A 1 257 ? -2.835 -11.811 -15.332 1.00 91.31 257 VAL A CA 1
ATOM 2022 C C . VAL A 1 257 ? -3.751 -10.885 -16.135 1.00 91.31 257 VAL A C 1
ATOM 2024 O O . VAL A 1 257 ? -3.386 -9.770 -16.504 1.00 91.31 257 VAL A O 1
ATOM 2027 N N . THR A 1 258 ? -4.968 -11.353 -16.397 1.00 92.19 258 THR A N 1
ATOM 2028 C CA . THR A 1 258 ? -6.059 -10.557 -16.987 1.00 92.19 258 THR A CA 1
ATOM 2029 C C . THR A 1 258 ? -6.785 -9.727 -15.922 1.00 92.19 258 THR A C 1
ATOM 2031 O O . THR A 1 258 ? -6.657 -9.997 -14.723 1.00 92.19 258 THR A O 1
ATOM 2034 N N . TYR A 1 259 ? -7.601 -8.750 -16.347 1.00 92.06 259 TYR A N 1
ATOM 2035 C CA . TYR A 1 259 ? -8.426 -7.945 -15.433 1.00 92.06 259 TYR A CA 1
ATOM 2036 C C . TYR A 1 259 ? -9.272 -8.835 -14.497 1.00 92.06 259 TYR A C 1
ATOM 2038 O O . TYR A 1 259 ? -9.184 -8.739 -13.268 1.00 92.06 259 TYR A O 1
ATOM 2046 N N . ASP A 1 260 ? -10.044 -9.757 -15.079 1.00 93.38 260 ASP A N 1
ATOM 2047 C CA . ASP A 1 260 ? -11.044 -10.5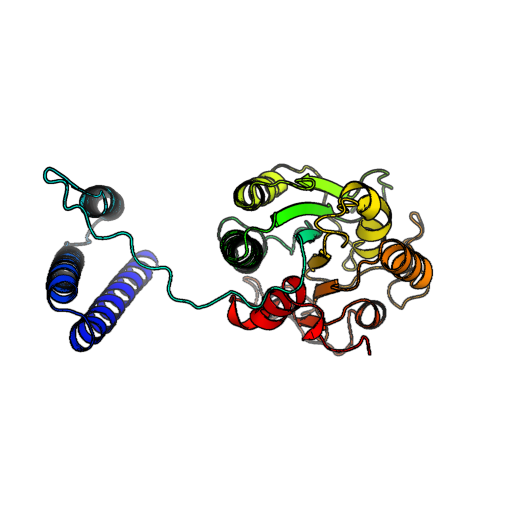54 -14.360 1.00 93.38 260 ASP A CA 1
ATOM 2048 C C . ASP A 1 260 ? -10.426 -11.529 -13.352 1.00 93.38 260 ASP A C 1
ATOM 2050 O O . ASP A 1 260 ? -10.989 -11.756 -12.279 1.00 93.38 260 ASP A O 1
ATOM 2054 N N . GLN A 1 261 ? -9.236 -12.066 -13.649 1.00 95.19 261 GLN A N 1
ATOM 2055 C CA . GLN A 1 261 ? -8.501 -12.927 -12.718 1.00 95.19 261 GLN A CA 1
ATOM 2056 C C . GLN A 1 261 ? -8.149 -12.193 -11.421 1.00 95.19 261 GLN A C 1
ATOM 2058 O O . GLN A 1 261 ? -8.254 -12.779 -10.341 1.00 95.19 261 GLN A O 1
ATOM 2063 N N . VAL A 1 262 ? -7.752 -10.921 -11.502 1.00 94.94 262 VAL A N 1
ATOM 2064 C CA . VAL A 1 262 ? -7.391 -10.137 -10.316 1.00 94.94 262 VAL A CA 1
ATOM 2065 C C . VAL A 1 262 ? -8.638 -9.584 -9.620 1.00 94.94 262 VAL A C 1
ATOM 2067 O O . VAL A 1 262 ? -8.721 -9.671 -8.393 1.00 94.94 262 VAL A O 1
ATOM 2070 N N . ASP A 1 263 ? -9.635 -9.070 -10.355 1.00 94.56 263 ASP A N 1
ATOM 2071 C CA . ASP A 1 263 ? -10.821 -8.458 -9.731 1.00 94.56 263 ASP A CA 1
ATOM 2072 C C . ASP A 1 263 ? -11.690 -9.540 -9.089 1.00 94.56 263 ASP A C 1
ATOM 2074 O O . ASP A 1 263 ? -12.034 -9.426 -7.915 1.00 94.56 263 ASP A O 1
ATOM 2078 N N . GLY A 1 264 ? -11.930 -10.653 -9.792 1.00 95.19 264 GLY A N 1
ATOM 2079 C CA . GLY A 1 264 ? -12.622 -11.826 -9.259 1.00 95.19 264 GLY A CA 1
ATOM 2080 C C . GLY A 1 264 ? -11.935 -12.402 -8.019 1.00 95.19 264 GLY A C 1
ATOM 2081 O O . GLY A 1 264 ? -12.605 -12.684 -7.020 1.00 95.19 264 GLY A O 1
ATOM 2082 N N . LYS A 1 265 ? -10.596 -12.493 -8.015 1.00 96.44 265 LYS A N 1
ATOM 2083 C CA . LYS A 1 265 ? -9.842 -12.953 -6.840 1.00 96.44 265 LYS A CA 1
ATOM 2084 C C . LYS A 1 265 ? -10.002 -12.001 -5.653 1.00 96.44 265 LYS A C 1
ATOM 2086 O O . LYS A 1 265 ? -10.386 -12.448 -4.571 1.00 96.44 265 LYS A O 1
ATOM 2091 N N . LEU A 1 266 ? -9.795 -10.699 -5.845 1.00 94.69 266 LEU A N 1
ATOM 2092 C CA . LEU A 1 266 ? -9.952 -9.698 -4.784 1.00 94.69 266 LEU A CA 1
ATOM 2093 C C . LEU A 1 266 ? -11.407 -9.570 -4.292 1.00 94.69 266 LEU A C 1
ATOM 2095 O O . LEU A 1 266 ? -11.623 -9.361 -3.099 1.00 94.69 266 LEU A O 1
ATOM 2099 N N . ASN A 1 267 ? -12.400 -9.755 -5.168 1.00 93.44 267 ASN A N 1
ATOM 2100 C CA . ASN A 1 267 ? -13.823 -9.796 -4.814 1.00 93.44 267 ASN A CA 1
ATOM 2101 C C . ASN A 1 267 ? -14.147 -11.033 -3.960 1.00 93.44 267 ASN A C 1
ATOM 2103 O O . ASN A 1 267 ? -14.810 -10.906 -2.931 1.00 93.44 267 ASN A O 1
ATOM 2107 N N . SER A 1 268 ? -13.639 -12.217 -4.331 1.00 94.06 268 SER A N 1
ATOM 2108 C CA . SER A 1 268 ? -13.836 -13.456 -3.558 1.00 94.06 268 SER A CA 1
ATOM 2109 C C . SER A 1 268 ? -13.207 -13.382 -2.157 1.00 94.06 268 SER A C 1
ATOM 2111 O O . SER A 1 268 ? -13.797 -13.843 -1.181 1.00 94.06 268 SER A O 1
ATOM 2113 N N . LEU A 1 269 ? -12.059 -12.704 -2.043 1.00 93.12 269 LEU A N 1
ATOM 2114 C CA . LEU A 1 269 ? -11.368 -12.395 -0.788 1.00 93.12 269 LEU A CA 1
ATOM 2115 C C . LEU A 1 269 ? -11.960 -11.184 -0.036 1.00 93.12 269 LEU A C 1
ATOM 2117 O O . LEU A 1 269 ? -11.452 -10.829 1.025 1.00 93.12 269 LEU A O 1
ATOM 2121 N N . LYS A 1 270 ? -13.029 -10.561 -0.558 1.00 90.31 270 LYS A N 1
ATOM 2122 C CA . LYS A 1 270 ? -13.734 -9.395 0.014 1.00 90.31 270 LYS A CA 1
ATOM 2123 C C . LYS A 1 270 ? -12.847 -8.163 0.258 1.00 90.31 270 LYS A C 1
ATOM 2125 O O . LYS A 1 270 ? -13.151 -7.327 1.105 1.00 90.31 270 LYS A O 1
ATOM 2130 N N . VAL A 1 271 ? -11.775 -8.019 -0.519 1.00 90.19 271 VAL A N 1
ATOM 2131 C CA . VAL A 1 271 ? -10.908 -6.833 -0.522 1.00 90.19 271 VAL A CA 1
ATOM 2132 C C . VAL A 1 271 ? -11.622 -5.739 -1.307 1.00 90.19 271 VAL A C 1
ATOM 2134 O O . VAL A 1 271 ? -11.552 -5.723 -2.537 1.00 90.19 271 VAL A O 1
ATOM 2137 N N . PHE A 1 272 ? -12.342 -4.843 -0.632 1.00 86.88 272 PHE A N 1
ATOM 2138 C CA . PHE A 1 272 ? -13.088 -3.758 -1.290 1.00 86.88 272 PHE A CA 1
ATOM 2139 C C . PHE A 1 272 ? -12.407 -2.393 -1.161 1.00 86.88 272 PHE A C 1
ATOM 2141 O O . PHE A 1 272 ? -12.495 -1.575 -2.079 1.00 86.88 272 PHE A O 1
ATOM 2148 N N . ASN A 1 273 ? -11.671 -2.153 -0.075 1.00 92.50 273 ASN A N 1
ATOM 2149 C CA . ASN A 1 273 ? -10.757 -1.023 0.010 1.00 92.50 273 ASN A CA 1
ATOM 2150 C C . ASN A 1 273 ? -9.475 -1.328 -0.770 1.00 92.50 273 ASN A C 1
ATOM 2152 O O . ASN A 1 273 ? -8.596 -2.060 -0.321 1.00 92.50 273 ASN A O 1
ATOM 2156 N N . ARG A 1 274 ? -9.391 -0.769 -1.977 1.00 94.25 274 ARG A N 1
ATOM 2157 C CA . ARG A 1 274 ? -8.228 -0.866 -2.861 1.00 94.25 274 ARG A CA 1
ATOM 2158 C C . ARG A 1 274 ? -7.844 0.525 -3.308 1.00 94.25 274 ARG A C 1
ATOM 2160 O O . ARG A 1 274 ? -8.682 1.239 -3.863 1.00 94.25 274 ARG A O 1
ATOM 2167 N N . TYR A 1 275 ? -6.587 0.885 -3.130 1.00 95.44 275 TYR A N 1
ATOM 2168 C CA . TYR A 1 275 ? -6.068 2.189 -3.506 1.00 95.44 275 TYR A CA 1
ATOM 2169 C C . TYR A 1 275 ? -4.751 2.055 -4.273 1.00 95.44 275 TYR A C 1
ATOM 2171 O O . TYR A 1 275 ? -4.035 1.070 -4.093 1.00 95.44 275 TYR A O 1
ATOM 2179 N N . ALA A 1 276 ? -4.420 3.043 -5.103 1.00 93.88 276 ALA A N 1
ATOM 2180 C CA . ALA A 1 276 ? -3.168 3.044 -5.859 1.00 93.88 276 ALA A CA 1
ATOM 2181 C C . ALA A 1 276 ? -2.461 4.405 -5.818 1.00 93.88 276 ALA A C 1
ATOM 2183 O O . ALA A 1 276 ? -3.075 5.446 -6.062 1.00 93.88 276 ALA A O 1
ATOM 2184 N N . LEU A 1 277 ? -1.160 4.387 -5.547 1.00 92.25 277 LEU A N 1
ATOM 2185 C CA . LEU A 1 277 ? -0.248 5.505 -5.753 1.00 92.25 277 LEU A CA 1
ATOM 2186 C C . LEU A 1 277 ? 0.589 5.182 -6.997 1.00 92.25 277 LEU A C 1
ATOM 2188 O O . LEU A 1 277 ? 1.572 4.454 -6.899 1.00 92.25 277 LEU A O 1
ATOM 2192 N N . VAL A 1 278 ? 0.124 5.654 -8.156 1.00 86.38 278 VAL A N 1
ATOM 2193 C CA . VAL A 1 278 ? 0.604 5.273 -9.500 1.00 86.38 278 VAL A CA 1
ATOM 2194 C C . VAL A 1 278 ? 0.511 6.466 -10.459 1.00 86.38 278 VAL A C 1
ATOM 2196 O O . VAL A 1 278 ? -0.314 7.356 -10.237 1.00 86.38 278 VAL A O 1
ATOM 2199 N N . PRO A 1 279 ? 1.310 6.536 -11.535 1.00 77.25 279 PRO A N 1
ATOM 2200 C CA . PRO A 1 279 ? 1.136 7.557 -12.567 1.00 77.25 279 PRO A CA 1
ATOM 2201 C C . PRO A 1 279 ? -0.188 7.366 -13.315 1.00 77.25 279 PRO A C 1
ATOM 2203 O O . PRO A 1 279 ? -0.519 6.265 -13.757 1.00 77.25 279 PRO A O 1
ATOM 2206 N N . MET A 1 280 ? -0.953 8.443 -13.473 1.00 69.94 280 MET A N 1
ATOM 2207 C CA . MET A 1 280 ? -2.295 8.418 -14.063 1.00 69.94 280 MET A CA 1
ATOM 2208 C C . MET A 1 280 ? -2.337 9.114 -15.425 1.00 69.94 280 MET A C 1
ATOM 2210 O O . MET A 1 280 ? -2.894 8.549 -16.370 1.00 69.94 280 MET A O 1
ATOM 2214 N N . LYS A 1 281 ? -1.754 10.315 -15.544 1.00 59.91 281 LYS A N 1
ATOM 2215 C CA . LYS A 1 281 ? -1.806 11.145 -16.766 1.00 59.91 281 LYS A CA 1
ATOM 2216 C C . LYS A 1 281 ? -0.455 11.625 -17.298 1.00 59.91 281 LYS A C 1
ATOM 2218 O O . LYS A 1 281 ? -0.422 12.284 -18.336 1.00 59.91 281 LYS A O 1
ATOM 2223 N N . THR A 1 282 ? 0.648 11.313 -16.620 1.00 54.28 282 THR A N 1
ATOM 2224 C CA . THR A 1 282 ? 1.981 11.793 -17.016 1.00 54.28 282 THR A CA 1
ATOM 2225 C C . THR A 1 282 ? 3.095 10.918 -16.470 1.00 54.28 282 THR A C 1
ATOM 2227 O O . THR A 1 282 ? 3.056 10.571 -15.296 1.00 54.28 282 THR A O 1
ATOM 2230 N N . ILE A 1 283 ? 4.127 10.719 -17.293 1.00 57.34 283 ILE A N 1
ATOM 2231 C CA . ILE A 1 283 ? 5.541 10.593 -16.913 1.00 57.34 283 ILE A CA 1
ATOM 2232 C C . ILE A 1 283 ? 6.383 11.212 -18.028 1.00 57.34 283 ILE A C 1
ATOM 2234 O O . ILE A 1 283 ? 5.961 11.307 -19.184 1.00 57.34 283 ILE A O 1
ATOM 2238 N N . TYR A 1 284 ? 7.566 11.682 -17.654 1.00 47.47 284 TYR A N 1
ATOM 2239 C CA . TYR A 1 284 ? 8.562 12.216 -18.568 1.00 47.47 284 TYR A CA 1
ATOM 2240 C C . TYR A 1 284 ? 9.286 11.091 -19.327 1.00 47.47 284 TYR A C 1
ATOM 2242 O O . TYR A 1 284 ? 9.637 10.082 -18.728 1.00 47.47 284 TYR A O 1
ATOM 2250 N N . THR A 1 285 ? 9.664 11.291 -20.595 1.00 42.59 285 THR A N 1
ATOM 2251 C CA . THR A 1 285 ? 10.481 10.307 -21.353 1.00 42.59 285 THR A CA 1
ATOM 2252 C C . THR A 1 285 ? 11.906 10.104 -20.804 1.00 42.59 285 THR A C 1
ATOM 2254 O O . THR A 1 285 ? 12.684 9.346 -21.375 1.00 42.59 285 THR A O 1
ATOM 2257 N N . VAL A 1 286 ? 12.284 10.858 -19.769 1.00 44.66 286 VAL A N 1
ATOM 2258 C CA . VAL A 1 286 ? 13.510 10.746 -18.969 1.00 44.66 286 VAL A CA 1
ATOM 2259 C C . VAL A 1 286 ? 13.142 11.253 -17.574 1.00 44.66 286 VAL A C 1
ATOM 2261 O O . VAL A 1 286 ? 12.560 12.336 -17.485 1.00 44.66 286 VAL A O 1
ATOM 2264 N N . LEU A 1 287 ? 13.487 10.530 -16.502 1.00 40.66 287 LEU A N 1
ATOM 2265 C CA . LEU A 1 287 ? 13.286 11.002 -15.123 1.00 40.66 287 LEU A CA 1
ATOM 2266 C C . LEU A 1 287 ? 13.843 12.435 -14.936 1.00 40.66 287 LEU A C 1
ATOM 2268 O O . LEU A 1 287 ? 14.881 12.758 -15.526 1.00 40.66 287 LEU A O 1
ATOM 2272 N N . PRO A 1 288 ? 13.204 13.298 -14.118 1.00 42.12 288 PRO A N 1
ATOM 2273 C CA . PRO A 1 288 ? 13.635 14.681 -13.883 1.00 42.12 288 PRO A CA 1
ATOM 2274 C C . PRO A 1 288 ? 14.904 14.747 -13.009 1.00 42.12 288 PRO A C 1
ATOM 2276 O O . PRO A 1 288 ? 14.884 15.167 -11.853 1.00 42.12 288 PRO A O 1
ATOM 2279 N N . GLY A 1 289 ? 16.027 14.303 -13.574 1.00 43.12 289 GLY A N 1
ATOM 2280 C CA . GLY A 1 289 ? 17.339 14.235 -12.936 1.00 43.12 289 GLY A CA 1
ATOM 2281 C C . GLY A 1 289 ? 18.277 15.386 -13.317 1.00 43.12 289 GLY A C 1
ATOM 2282 O O . GLY A 1 289 ? 17.892 16.395 -13.909 1.00 43.12 289 GLY A O 1
ATOM 2283 N N . ARG A 1 290 ? 19.575 15.211 -13.025 1.00 37.97 290 ARG A N 1
ATOM 2284 C CA . ARG A 1 290 ? 20.636 16.238 -13.178 1.00 37.97 290 ARG A CA 1
ATOM 2285 C C . ARG A 1 290 ? 20.803 16.855 -14.581 1.00 37.97 290 ARG A C 1
ATOM 2287 O O . ARG A 1 290 ? 21.564 17.810 -14.706 1.00 37.97 290 ARG A O 1
ATOM 2294 N N . LYS A 1 291 ? 20.172 16.309 -15.626 1.00 37.00 291 LYS A N 1
ATOM 2295 C CA . LYS A 1 291 ? 20.326 16.752 -17.027 1.00 37.00 291 LYS A CA 1
ATOM 2296 C C . LYS A 1 291 ? 19.148 17.579 -17.569 1.00 37.00 291 LYS A C 1
ATOM 2298 O O . LYS A 1 291 ? 19.205 17.989 -18.723 1.00 37.00 291 LYS A O 1
ATOM 2303 N N . GLY A 1 292 ? 18.135 17.871 -16.748 1.00 44.31 292 GLY A N 1
ATOM 2304 C CA . GLY A 1 292 ? 17.026 18.775 -17.084 1.00 44.31 292 GLY A CA 1
ATOM 2305 C C . GLY A 1 292 ? 15.640 18.139 -16.925 1.00 44.31 292 GLY A C 1
ATOM 2306 O O . GLY A 1 292 ? 15.540 16.963 -16.572 1.00 44.31 292 GLY A O 1
ATOM 2307 N N . PRO A 1 293 ? 14.558 18.900 -17.178 1.00 45.31 293 PRO A N 1
ATOM 2308 C CA . PRO A 1 293 ? 13.217 18.335 -17.261 1.00 45.31 293 PRO A CA 1
ATOM 2309 C C . PRO A 1 293 ? 13.131 17.399 -18.475 1.00 45.31 293 PRO A C 1
ATOM 2311 O O . PRO A 1 293 ? 13.531 17.771 -19.581 1.00 45.31 293 PRO A O 1
ATOM 2314 N N . GLY A 1 294 ? 12.610 16.186 -18.283 1.00 49.47 294 GLY A N 1
ATOM 2315 C CA . GLY A 1 294 ? 12.356 15.273 -19.396 1.00 49.47 294 GLY A CA 1
ATOM 2316 C C . GLY A 1 294 ? 11.217 15.764 -20.300 1.00 49.47 294 GLY A C 1
ATOM 2317 O O . GLY A 1 294 ? 10.529 16.742 -19.999 1.00 49.47 294 GLY A O 1
ATOM 2318 N N . LYS A 1 295 ? 11.000 15.092 -21.436 1.00 45.16 295 LYS A N 1
ATOM 2319 C CA . LYS A 1 295 ? 9.942 15.482 -22.383 1.00 45.16 295 LYS A CA 1
ATOM 2320 C C . LYS A 1 295 ? 8.592 14.916 -21.950 1.00 45.16 295 LYS A C 1
ATOM 2322 O O . LYS A 1 295 ? 8.522 13.791 -21.469 1.00 45.16 295 LYS A O 1
ATOM 2327 N N . ILE A 1 296 ? 7.532 15.698 -22.135 1.00 48.47 296 ILE A N 1
ATOM 2328 C CA . ILE A 1 296 ? 6.154 15.347 -21.765 1.00 48.47 296 ILE A CA 1
ATOM 2329 C C . ILE A 1 296 ? 5.417 14.850 -23.016 1.00 48.47 296 ILE A C 1
ATOM 2331 O O . ILE A 1 296 ? 5.525 15.470 -24.074 1.00 48.47 296 ILE A O 1
ATOM 2335 N N . GLY A 1 297 ? 4.656 13.760 -22.892 1.00 47.22 297 GLY A N 1
ATOM 2336 C CA . GLY A 1 297 ? 3.786 13.223 -23.944 1.00 47.22 297 GLY A CA 1
ATOM 2337 C C . GLY A 1 297 ? 2.436 12.756 -23.376 1.00 47.22 297 GLY A C 1
ATOM 2338 O O . GLY A 1 297 ? 2.386 12.347 -22.215 1.00 47.22 297 GLY A O 1
ATOM 2339 N N . PRO A 1 298 ? 1.334 12.837 -24.146 1.00 43.75 298 PRO A N 1
ATOM 2340 C CA . PRO A 1 298 ? -0.010 12.532 -23.652 1.00 43.75 298 PRO A CA 1
ATOM 2341 C C . PRO A 1 298 ? -0.293 11.022 -23.562 1.00 43.75 298 PRO A C 1
ATOM 2343 O O . PRO A 1 298 ? 0.066 10.260 -24.455 1.00 43.75 298 PRO A O 1
ATOM 2346 N N . GLY A 1 299 ? -1.015 10.601 -22.518 1.00 56.94 299 GLY A N 1
ATOM 2347 C CA . GLY A 1 299 ? -1.560 9.244 -22.380 1.00 56.94 299 GLY A CA 1
ATOM 2348 C C . GLY A 1 299 ? -2.184 8.996 -21.001 1.00 56.94 299 GLY A C 1
ATOM 2349 O O . GLY A 1 299 ? -1.805 9.644 -20.029 1.00 56.94 299 GLY A O 1
ATOM 2350 N N . ASN A 1 300 ? -3.122 8.047 -20.891 1.00 64.25 300 ASN A N 1
ATOM 2351 C CA . ASN A 1 300 ? -3.654 7.585 -19.598 1.00 64.25 300 ASN A CA 1
ATOM 2352 C C . ASN A 1 300 ? -2.926 6.296 -19.176 1.00 64.25 300 ASN A C 1
ATOM 2354 O O . ASN A 1 300 ? -3.433 5.193 -19.394 1.00 64.25 300 ASN A O 1
ATOM 2358 N N . TRP A 1 301 ? -1.734 6.459 -18.596 1.00 69.88 301 TRP A N 1
ATOM 2359 C CA . TRP A 1 301 ? -0.708 5.422 -18.388 1.00 69.88 301 TRP A CA 1
ATOM 2360 C C . TRP A 1 301 ? -1.216 4.146 -17.704 1.00 69.88 301 TRP A C 1
ATOM 2362 O O . TRP A 1 301 ? -0.834 3.050 -18.090 1.00 69.88 301 TRP A O 1
ATOM 2372 N N . ASN A 1 302 ? -2.119 4.288 -16.732 1.00 79.44 302 ASN A N 1
ATOM 2373 C CA . ASN A 1 302 ? -2.676 3.178 -15.958 1.00 79.44 302 ASN A CA 1
ATOM 2374 C C . ASN A 1 302 ? -4.186 2.964 -16.190 1.00 79.44 302 ASN A C 1
ATOM 2376 O O . ASN A 1 302 ? -4.860 2.337 -15.376 1.00 79.44 302 ASN A O 1
ATOM 2380 N N . SER A 1 303 ? -4.751 3.463 -17.298 1.00 82.06 303 SER A N 1
ATOM 2381 C CA . SER A 1 303 ? -6.199 3.356 -17.573 1.00 82.06 303 SER A CA 1
ATOM 2382 C C . SER A 1 303 ? -6.811 1.944 -17.494 1.00 82.06 303 SER A C 1
ATOM 2384 O O . SER A 1 303 ? -7.925 1.863 -16.973 1.00 82.06 303 SER A O 1
ATOM 2386 N N . PRO A 1 304 ? -6.132 0.842 -17.882 1.00 83.12 304 PRO A N 1
ATOM 2387 C CA . PRO A 1 304 ? -6.657 -0.513 -17.687 1.00 83.12 304 PRO A CA 1
ATOM 2388 C C . PRO A 1 304 ? -6.809 -0.908 -16.211 1.00 83.12 304 PRO A C 1
ATOM 2390 O O . PRO A 1 304 ? -7.698 -1.690 -15.878 1.00 83.12 304 PRO A O 1
ATOM 2393 N N . ILE A 1 305 ? -5.973 -0.360 -15.316 1.00 86.81 305 ILE A N 1
ATOM 2394 C CA . ILE A 1 305 ? -6.010 -0.691 -13.886 1.00 86.81 305 ILE A CA 1
ATOM 2395 C C . ILE A 1 305 ? -6.850 0.271 -13.036 1.00 86.81 305 ILE A C 1
ATOM 2397 O O . ILE A 1 305 ? -7.246 -0.108 -11.936 1.00 86.81 305 ILE A O 1
ATOM 2401 N N . ILE A 1 306 ? -7.174 1.482 -13.511 1.00 87.06 306 ILE A N 1
ATOM 2402 C CA . ILE A 1 306 ? -8.005 2.445 -12.752 1.00 87.06 306 ILE A CA 1
ATOM 2403 C C . ILE A 1 306 ? -9.290 1.796 -12.198 1.00 87.06 306 ILE A C 1
ATOM 2405 O O . ILE A 1 306 ? -9.549 1.972 -11.006 1.00 87.06 306 ILE A O 1
ATOM 2409 N N . PRO A 1 307 ? -10.063 0.996 -12.967 1.00 88.69 307 PRO A N 1
ATOM 2410 C CA . PRO A 1 307 ? -11.299 0.396 -12.469 1.00 88.69 307 PRO A CA 1
ATOM 2411 C C . PRO A 1 307 ? -11.111 -0.665 -11.377 1.00 88.69 307 PRO A C 1
ATOM 2413 O O . PRO A 1 307 ? -12.106 -1.163 -10.867 1.00 88.69 307 PRO A O 1
ATOM 2416 N N . PHE A 1 308 ? -9.893 -1.066 -10.999 1.00 87.62 308 PHE A N 1
ATOM 2417 C CA . PHE A 1 308 ? -9.693 -1.898 -9.803 1.00 87.62 308 PHE A CA 1
ATOM 2418 C C . PHE A 1 308 ? -9.843 -1.111 -8.513 1.00 87.62 308 PHE A C 1
ATOM 2420 O O . PHE A 1 308 ? -10.319 -1.647 -7.510 1.00 87.62 308 PHE A O 1
ATOM 2427 N N . PHE A 1 309 ? -9.354 0.125 -8.516 1.00 90.88 309 PHE A N 1
ATOM 2428 C CA . PHE A 1 309 ? -9.091 0.880 -7.307 1.00 90.88 309 PHE A CA 1
ATOM 2429 C C . PHE A 1 309 ? -10.251 1.825 -7.021 1.00 90.88 309 PHE A C 1
ATOM 2431 O O . PHE A 1 309 ? -10.750 2.531 -7.893 1.00 90.88 309 PHE A O 1
ATOM 2438 N N . ARG A 1 310 ? -10.650 1.888 -5.751 1.00 89.94 310 ARG A N 1
ATOM 2439 C CA . ARG A 1 310 ? -11.627 2.861 -5.251 1.00 89.94 310 ARG A CA 1
ATOM 2440 C C . ARG A 1 310 ? -11.164 4.299 -5.509 1.00 89.94 310 ARG A C 1
ATOM 2442 O O . ARG A 1 310 ? -11.997 5.184 -5.684 1.00 89.94 310 ARG A O 1
ATOM 2449 N N . GLN A 1 311 ? -9.847 4.516 -5.545 1.00 90.31 311 GLN A N 1
ATOM 2450 C CA . GLN A 1 311 ? -9.207 5.769 -5.936 1.00 90.31 311 GLN A CA 1
ATOM 2451 C C . GLN A 1 311 ? -7.726 5.528 -6.265 1.00 90.31 311 GLN A C 1
ATOM 2453 O O . GLN A 1 311 ? -7.048 4.747 -5.592 1.00 90.31 311 GLN A O 1
ATOM 2458 N N . CYS A 1 312 ? -7.216 6.270 -7.244 1.00 89.81 312 CYS A N 1
ATOM 2459 C CA . CYS A 1 312 ? -5.791 6.386 -7.546 1.00 89.81 312 CYS A CA 1
ATOM 2460 C C . CYS A 1 312 ? -5.333 7.842 -7.336 1.00 89.81 312 CYS A C 1
ATOM 2462 O O . CYS A 1 312 ? -6.138 8.764 -7.498 1.00 89.81 312 CYS A O 1
ATOM 2464 N N . ARG A 1 313 ? -4.050 8.066 -7.037 1.00 88.81 313 ARG A N 1
ATOM 2465 C CA . ARG A 1 313 ? -3.394 9.389 -7.100 1.00 88.81 313 ARG A CA 1
ATOM 2466 C C . ARG A 1 313 ? -2.101 9.285 -7.899 1.00 88.81 313 ARG A C 1
ATOM 2468 O O . ARG A 1 313 ? -1.413 8.275 -7.789 1.00 88.81 313 ARG A O 1
ATOM 2475 N N . GLU A 1 314 ? -1.745 10.379 -8.565 1.00 85.94 314 GLU A N 1
ATOM 2476 C CA . GLU A 1 314 ? -0.443 10.579 -9.211 1.00 85.94 314 GLU A CA 1
ATOM 2477 C C . GLU A 1 314 ? 0.716 10.393 -8.220 1.00 85.94 314 GLU A C 1
ATOM 2479 O O . GLU A 1 314 ? 0.865 11.197 -7.296 1.00 85.94 314 GLU A O 1
ATOM 2484 N N . TYR A 1 315 ? 1.564 9.384 -8.440 1.00 84.81 315 TYR A N 1
ATOM 2485 C CA . TYR A 1 315 ? 2.711 9.053 -7.579 1.00 84.81 315 TYR A CA 1
ATOM 2486 C C . TYR A 1 315 ? 3.531 10.285 -7.148 1.00 84.81 315 TYR A C 1
ATOM 2488 O O . TYR A 1 315 ? 3.781 10.503 -5.959 1.00 84.81 315 TYR A O 1
ATOM 2496 N N . PHE A 1 316 ? 3.892 11.139 -8.109 1.00 79.44 316 PHE A N 1
ATOM 2497 C CA . PHE A 1 316 ? 4.797 12.281 -7.923 1.00 79.44 316 PHE A CA 1
ATOM 2498 C C . PHE A 1 316 ? 4.192 13.472 -7.160 1.00 79.44 316 PHE A C 1
ATOM 2500 O O . PHE A 1 316 ? 4.942 14.315 -6.676 1.00 79.44 316 PHE A O 1
ATOM 2507 N N . HIS A 1 317 ? 2.863 13.560 -7.030 1.00 81.81 317 HIS A N 1
ATOM 2508 C CA . HIS A 1 317 ? 2.188 14.729 -6.439 1.00 81.81 317 HIS A CA 1
ATOM 2509 C C . HIS A 1 317 ? 1.795 14.551 -4.965 1.00 81.81 317 HIS A C 1
ATOM 2511 O O . HIS A 1 317 ? 1.512 15.529 -4.278 1.00 81.81 317 HIS A O 1
ATOM 2517 N N . VAL A 1 318 ? 1.769 13.315 -4.468 1.00 79.69 318 VAL A N 1
ATOM 2518 C CA . VAL A 1 318 ? 1.318 12.981 -3.108 1.00 79.69 318 VAL A CA 1
ATOM 2519 C C . VAL A 1 318 ? 2.509 13.022 -2.159 1.00 79.69 318 VAL A C 1
ATOM 2521 O O . VAL A 1 318 ? 3.561 12.451 -2.459 1.00 79.69 318 VAL A O 1
ATOM 2524 N N . SER A 1 319 ? 2.368 13.702 -1.020 1.00 76.38 319 SER A N 1
ATOM 2525 C CA . SER A 1 319 ? 3.506 14.010 -0.142 1.00 76.38 319 SER A CA 1
ATOM 2526 C C . SER A 1 319 ? 3.209 13.991 1.359 1.00 76.38 319 SER A C 1
ATOM 2528 O O . SER A 1 319 ? 4.137 13.859 2.155 1.00 76.38 319 SER A O 1
ATOM 2530 N N . THR A 1 320 ? 1.943 14.103 1.765 1.00 83.12 320 THR A N 1
ATOM 2531 C CA . THR A 1 320 ? 1.529 14.275 3.164 1.00 83.12 320 THR A CA 1
ATOM 2532 C C . THR A 1 320 ? 0.322 13.416 3.534 1.00 83.12 320 THR A C 1
ATOM 2534 O O . THR A 1 320 ? -0.454 13.003 2.675 1.00 83.12 320 THR A O 1
ATOM 2537 N N . LEU A 1 321 ? 0.099 13.224 4.842 1.00 83.19 321 LEU A N 1
ATOM 2538 C CA . LEU A 1 321 ? -1.101 12.564 5.375 1.00 83.19 321 LEU A CA 1
ATOM 2539 C C . LEU A 1 321 ? -2.421 13.208 4.910 1.00 83.19 321 LEU A C 1
ATOM 2541 O O . LEU A 1 321 ? -3.442 12.528 4.834 1.00 83.19 321 LEU A O 1
ATOM 2545 N N . LYS A 1 322 ? -2.417 14.503 4.562 1.00 86.19 322 LYS A N 1
ATOM 2546 C CA . LYS A 1 322 ? -3.603 15.200 4.046 1.00 86.19 322 LYS A CA 1
ATOM 2547 C C . LYS A 1 322 ? -4.051 14.617 2.704 1.00 86.19 322 LYS A C 1
ATOM 2549 O O . LYS A 1 322 ? -5.241 14.371 2.518 1.00 86.19 322 LYS A O 1
ATOM 2554 N N . ASP A 1 323 ? -3.093 14.325 1.826 1.00 85.88 323 ASP A N 1
ATOM 2555 C CA . ASP A 1 323 ? -3.295 13.815 0.462 1.00 85.88 323 ASP A CA 1
ATOM 2556 C C . ASP A 1 323 ? -3.834 12.363 0.434 1.00 85.88 323 ASP A C 1
ATOM 2558 O O . ASP A 1 323 ? -4.199 11.833 -0.619 1.00 85.88 323 ASP A O 1
ATOM 2562 N N . VAL A 1 324 ? -3.858 11.707 1.600 1.00 90.62 324 VAL A N 1
ATOM 2563 C CA . VAL A 1 324 ? -4.247 10.301 1.818 1.00 90.62 324 VAL A CA 1
ATOM 2564 C C . VAL A 1 324 ? -5.285 10.122 2.940 1.00 90.62 324 VAL A C 1
ATOM 2566 O O . VAL A 1 324 ? -5.572 9.002 3.368 1.00 90.62 324 VAL A O 1
ATOM 2569 N N . SER A 1 325 ? -5.841 11.228 3.440 1.00 89.12 325 SER A N 1
ATOM 2570 C CA . SER A 1 325 ? -6.755 11.254 4.593 1.00 89.12 325 SER A CA 1
ATOM 2571 C C . SER A 1 325 ? -8.088 10.535 4.336 1.00 89.12 325 SER A C 1
ATOM 2573 O O . SER A 1 325 ? -8.688 9.973 5.257 1.00 89.12 325 SER A O 1
ATOM 2575 N N . ASP A 1 326 ? -8.508 10.472 3.072 1.00 90.12 326 ASP A N 1
ATOM 2576 C CA . ASP A 1 326 ? -9.626 9.662 2.583 1.00 90.12 326 ASP A CA 1
ATOM 2577 C C . ASP A 1 326 ? -9.412 8.157 2.831 1.00 90.12 326 ASP A C 1
ATOM 2579 O O . ASP A 1 326 ? -10.281 7.497 3.392 1.00 90.12 326 ASP A O 1
ATOM 2583 N N . TRP A 1 327 ? -8.239 7.610 2.516 1.00 93.19 327 TRP A N 1
ATOM 2584 C CA . TRP A 1 327 ? -7.917 6.184 2.669 1.00 93.19 327 TRP A CA 1
ATOM 2585 C C . TRP A 1 327 ? -7.777 5.738 4.115 1.00 93.19 327 TRP A C 1
ATOM 2587 O O . TRP A 1 327 ? -8.140 4.610 4.450 1.00 93.19 327 TRP A O 1
ATOM 2597 N N . ILE A 1 328 ? -7.287 6.627 4.975 1.00 91.31 328 ILE A N 1
ATOM 2598 C CA . ILE A 1 328 ? -7.265 6.419 6.425 1.00 91.31 328 ILE A CA 1
ATOM 2599 C C . ILE A 1 328 ? -8.713 6.332 6.925 1.00 91.31 328 ILE A C 1
ATOM 2601 O O . ILE A 1 328 ? -9.088 5.354 7.572 1.00 91.31 328 ILE A O 1
ATOM 2605 N N . THR A 1 329 ? -9.554 7.289 6.520 1.00 89.88 329 THR A N 1
ATOM 2606 C CA . THR A 1 329 ? -10.984 7.328 6.861 1.00 89.88 329 THR A CA 1
ATOM 2607 C C . THR A 1 329 ? -11.733 6.088 6.367 1.00 89.88 329 THR A C 1
ATOM 2609 O O . THR A 1 329 ? -12.447 5.464 7.143 1.00 89.88 329 THR A O 1
ATOM 2612 N N . TRP A 1 330 ? -11.566 5.689 5.105 1.00 91.88 330 TRP A N 1
ATOM 2613 C CA . TRP A 1 330 ? -12.312 4.582 4.487 1.00 91.88 330 TRP A CA 1
ATOM 2614 C C . TRP A 1 330 ? -11.825 3.189 4.898 1.00 91.88 330 TRP A C 1
ATOM 2616 O O . TRP A 1 330 ? -12.593 2.234 4.822 1.00 91.88 330 TRP A O 1
ATOM 2626 N N . THR A 1 331 ? -10.579 3.062 5.365 1.00 91.31 331 THR A N 1
ATOM 2627 C CA . THR A 1 331 ? -10.059 1.818 5.965 1.00 91.31 331 THR A CA 1
ATOM 2628 C C . THR A 1 331 ? -10.633 1.580 7.364 1.00 91.31 331 THR A C 1
ATOM 2630 O O . THR A 1 331 ? -10.837 0.439 7.766 1.00 91.31 331 THR A O 1
ATOM 2633 N N . LEU A 1 332 ? -10.908 2.653 8.109 1.00 90.38 332 LEU A N 1
ATOM 2634 C CA . LEU A 1 332 ? -11.490 2.595 9.454 1.00 90.38 332 LEU A CA 1
ATOM 2635 C C . LEU A 1 332 ? -13.027 2.598 9.424 1.00 90.38 332 LEU A C 1
ATOM 2637 O O . LEU A 1 332 ? -13.673 1.971 10.266 1.00 90.38 332 LEU A O 1
ATOM 2641 N N . ASP A 1 333 ? -13.612 3.269 8.433 1.00 89.38 333 ASP A N 1
ATOM 2642 C CA . ASP A 1 333 ? -15.043 3.290 8.162 1.00 89.38 333 ASP A CA 1
ATOM 2643 C C . ASP A 1 333 ? -15.350 3.170 6.654 1.00 89.38 333 ASP A C 1
ATOM 2645 O O . ASP A 1 333 ? -15.564 4.176 5.963 1.00 89.38 333 ASP A O 1
ATOM 2649 N N . PRO A 1 334 ? -15.451 1.929 6.138 1.00 86.62 334 PRO A N 1
ATOM 2650 C CA . PRO A 1 334 ? -15.823 1.653 4.753 1.00 86.62 334 PRO A CA 1
ATOM 2651 C C . PRO A 1 334 ? -17.211 2.173 4.348 1.00 86.62 334 PRO A C 1
ATOM 2653 O O . PRO A 1 334 ? -17.518 2.181 3.156 1.00 86.62 334 PRO A O 1
ATOM 2656 N N . THR A 1 335 ? -18.057 2.620 5.289 1.00 84.94 335 THR A N 1
ATOM 2657 C CA . THR A 1 335 ? -19.385 3.181 4.971 1.00 84.94 335 THR A CA 1
ATOM 2658 C C . THR A 1 335 ? -19.308 4.611 4.430 1.00 84.94 335 THR A C 1
ATOM 2660 O O . THR A 1 335 ? -20.169 5.016 3.652 1.00 84.94 335 THR A O 1
ATOM 2663 N N . LYS A 1 336 ? -18.243 5.355 4.768 1.00 85.75 336 LYS A N 1
ATOM 2664 C CA . LYS A 1 336 ? -17.952 6.699 4.229 1.00 85.75 336 LYS A CA 1
ATOM 2665 C C . LYS A 1 336 ? -17.310 6.673 2.839 1.00 85.75 336 LYS A C 1
ATOM 2667 O O . LYS A 1 336 ? -17.045 7.729 2.264 1.00 85.75 336 LYS A O 1
ATOM 2672 N N . ALA A 1 337 ? -17.008 5.487 2.323 1.00 84.56 337 ALA A N 1
ATOM 2673 C CA . ALA A 1 337 ? -16.283 5.316 1.080 1.00 84.56 337 ALA A CA 1
ATOM 2674 C C . ALA A 1 337 ? -17.210 5.414 -0.146 1.00 84.56 337 ALA A C 1
ATOM 2676 O O . ALA A 1 337 ? -18.329 4.894 -0.116 1.00 84.56 337 ALA A O 1
ATOM 2677 N N . PRO A 1 338 ? -16.762 6.011 -1.267 1.00 80.88 338 PRO A N 1
ATOM 2678 C CA . PRO A 1 338 ? -17.540 6.009 -2.495 1.00 80.88 338 PRO A CA 1
ATOM 2679 C C . PRO A 1 338 ? -17.752 4.575 -3.001 1.00 80.88 338 PRO A C 1
ATOM 2681 O O . PRO A 1 338 ? -16.912 3.677 -2.823 1.00 80.88 338 PRO A O 1
ATOM 2684 N N . LYS A 1 339 ? -18.887 4.362 -3.674 1.00 73.19 339 LYS A N 1
ATOM 2685 C CA . LYS A 1 339 ? -19.106 3.153 -4.477 1.00 73.19 339 LYS A CA 1
ATOM 2686 C C . LYS A 1 339 ? -18.029 3.079 -5.570 1.00 73.19 339 LYS A C 1
ATOM 2688 O O . LYS A 1 339 ? -17.609 4.117 -6.083 1.00 73.19 339 LYS A O 1
ATOM 2693 N N . LYS A 1 340 ? -17.588 1.858 -5.903 1.00 62.97 340 LYS A N 1
ATOM 2694 C CA . LYS A 1 340 ? -16.742 1.588 -7.080 1.00 62.97 340 LYS A CA 1
ATOM 2695 C C . LYS A 1 340 ? -17.456 2.191 -8.306 1.00 62.97 340 LYS A C 1
ATOM 2697 O O . LYS A 1 340 ? -18.676 2.044 -8.405 1.00 62.97 340 LYS A O 1
ATOM 2702 N N . LYS A 1 341 ? -16.722 2.943 -9.129 1.00 57.62 341 LYS A N 1
ATOM 2703 C CA . LYS A 1 341 ? -17.235 3.534 -10.375 1.00 57.62 341 LYS A CA 1
ATOM 2704 C C . LYS A 1 341 ? -17.221 2.512 -11.504 1.00 57.62 341 LYS A C 1
ATOM 2706 O O . LYS A 1 341 ? -16.369 1.601 -11.423 1.00 57.62 341 LYS A O 1
#

Organism: Bacillus thuringiensis (NCBI:txid1428)